Protein AF-A0A935Z7S4-F1 (afdb_monomer)

Radius of gyration: 20.96 Å; Cα contacts (8 Å, |Δi|>4): 325; chains: 1; bounding box: 62×53×60 Å

Foldseek 3Di:
DDDDDDDPQQQDLPQPDDDDPDDDDDDDDDDDDDDDDPPPDPDPDPDPCVVVPDLLFFDQQDDDDDAAADAFAQAQFDPQLLVQLVVLVVPDRPQALVSNCVSNDPRLSVQAEDESPDNHGHQFYPPLQSGTGQLLNLLVLVPFDSQLSVLRSLLVNSLCRGRSSDPDPVSSVSNSCQLCPCPHSSVVSVVSNVVRDDPVSVSQQRHPPHQSSDSSSSSSSRYHHDPPPPDDD

Solvent-accessible surface area (backbone atoms only — not comparable to full-atom values): 13659 Å² total; per-residue (Å²): 138,84,84,83,80,83,77,84,75,80,61,66,83,77,74,69,78,48,88,78,83,81,78,78,89,71,93,74,81,87,79,80,93,78,82,96,71,90,78,81,70,76,75,80,75,82,76,61,72,76,81,63,73,64,72,35,73,27,60,84,56,77,90,73,86,80,54,57,47,50,83,63,43,41,79,45,26,52,74,67,27,44,50,35,37,47,52,49,59,73,73,38,89,68,76,45,70,66,56,49,36,64,38,28,36,72,63,22,24,65,53,26,49,41,48,83,84,45,86,41,31,29,40,26,26,63,84,48,70,76,44,45,64,34,50,14,32,39,46,31,76,74,71,45,49,68,68,18,11,46,22,43,32,55,30,50,48,32,43,48,27,33,26,61,55,37,88,44,69,72,50,34,52,56,32,46,51,54,30,50,33,92,87,21,90,32,18,67,31,50,51,49,20,65,75,50,40,59,65,69,57,54,52,51,33,36,29,96,85,11,45,57,69,32,71,54,47,30,30,31,72,37,15,17,54,74,82,72,81,80,75,84,131

Mean predicted aligned error: 13.1 Å

Secondary structure (DSSP, 8-state):
---------------PPP----------PPPPP-------PPPPPPPPTTTT-----PPPPPP----PBPPP-TTSB-HHHHHHHHHHHHH-SS--HHHHHHHHHHHHHHHHB--TTSSSB-SEEEEETTEEE-HHHHHHHTT--HHHHHHHHHHHHHHHHHTTT--SHHHHHHHHHHHHSTTSTTHHHHHHHHHHS-HHHHHHHHSTT-GGG-HHHHHHHHHB---------

Sequence (233 aa):
MKGARLVTVGLAAVVLLGAANACSTTGVAAPPEGDAATVDAPLPEPVDAAEAGSLCPGPTPASYPWKPPVAADPSACSEGDLAALAAAVAAKKGLTPADMASALGPTCAACAIGALDDPAWRAILPGHAGYVGNVGGCVVRLGANETCGRATDELSTCLIVGCAGCTTRKSQDVCADALTAVDGACAGYLKTMRASCPAALMSEAFTSTGTCQSFVATVRLFCGRPASDAGGD

pLDDT: mean 74.56, std 24.22, range [22.77, 96.44]

Structure (mmCIF, N/CA/C/O backbone):
data_AF-A0A935Z7S4-F1
#
_entry.id   AF-A0A935Z7S4-F1
#
loop_
_atom_site.group_PDB
_atom_site.id
_atom_site.type_symbol
_atom_site.label_atom_id
_atom_site.label_alt_id
_atom_site.label_comp_id
_atom_site.label_asym_id
_atom_site.label_entity_id
_atom_site.label_seq_id
_atom_site.pdbx_PDB_ins_code
_atom_site.Cartn_x
_atom_site.Cartn_y
_atom_site.Cartn_z
_atom_site.occupancy
_atom_site.B_iso_or_equiv
_atom_site.auth_seq_id
_atom_site.auth_comp_id
_atom_site.auth_asym_id
_atom_site.auth_atom_id
_atom_site.pdbx_PDB_model_num
ATOM 1 N N . MET A 1 1 ? 30.916 -15.427 21.029 1.00 33.12 1 MET A N 1
ATOM 2 C CA . MET A 1 1 ? 29.744 -14.530 21.124 1.00 33.12 1 MET A CA 1
ATOM 3 C C . MET A 1 1 ? 29.897 -13.476 20.033 1.00 33.12 1 MET A C 1
ATOM 5 O O . MET A 1 1 ? 30.746 -12.607 20.161 1.00 33.12 1 MET A O 1
ATOM 9 N N . LYS A 1 2 ? 29.227 -13.652 18.885 1.00 30.44 2 LYS A N 1
ATOM 10 C CA . LYS A 1 2 ? 29.336 -12.757 17.717 1.00 30.44 2 LYS A CA 1
ATOM 11 C C . LYS A 1 2 ? 28.203 -11.732 17.787 1.00 30.44 2 LYS A C 1
ATOM 13 O O . LYS A 1 2 ? 27.043 -12.122 17.832 1.00 30.44 2 LYS A O 1
ATOM 18 N N . GLY A 1 3 ? 28.564 -10.451 17.849 1.00 24.41 3 GLY A N 1
ATOM 19 C CA . GLY A 1 3 ? 27.630 -9.332 17.934 1.00 24.41 3 GLY A CA 1
ATOM 20 C C . GLY A 1 3 ? 26.839 -9.142 16.642 1.00 24.41 3 GLY A C 1
ATOM 21 O O . GLY A 1 3 ? 27.414 -9.106 15.554 1.00 24.41 3 GLY A O 1
ATOM 22 N N . ALA A 1 4 ? 25.522 -9.012 16.777 1.00 26.86 4 ALA A N 1
ATOM 23 C CA . ALA A 1 4 ? 24.634 -8.605 15.701 1.00 26.86 4 ALA A CA 1
ATOM 24 C C . ALA A 1 4 ? 24.771 -7.089 15.492 1.00 26.86 4 ALA A C 1
ATOM 26 O O . ALA A 1 4 ? 24.466 -6.298 16.385 1.00 26.86 4 ALA A O 1
ATOM 27 N N . ARG A 1 5 ? 25.259 -6.678 14.317 1.00 24.56 5 ARG A N 1
ATOM 28 C CA . ARG A 1 5 ? 25.165 -5.288 13.861 1.00 24.56 5 ARG A CA 1
ATOM 29 C C . ARG A 1 5 ? 23.743 -5.061 13.357 1.00 24.56 5 ARG A C 1
ATOM 31 O O . ARG A 1 5 ? 23.358 -5.607 12.329 1.00 24.56 5 ARG A O 1
ATOM 38 N N . LEU A 1 6 ? 22.981 -4.274 14.107 1.00 22.77 6 LEU A N 1
ATOM 39 C CA . LEU A 1 6 ? 21.686 -3.744 13.702 1.00 22.77 6 LEU A CA 1
ATOM 40 C C . LEU A 1 6 ? 21.940 -2.718 12.585 1.00 22.77 6 LEU A C 1
ATOM 42 O O . LEU A 1 6 ? 22.509 -1.656 12.836 1.00 22.77 6 LEU A O 1
ATOM 46 N N . VAL A 1 7 ? 21.610 -3.062 11.340 1.00 24.67 7 VAL A N 1
ATOM 47 C CA . VAL A 1 7 ? 21.662 -2.118 10.218 1.00 24.67 7 VAL A CA 1
ATOM 48 C C . VAL A 1 7 ? 20.347 -1.350 10.217 1.00 24.67 7 VAL A C 1
ATOM 50 O O . VAL A 1 7 ? 19.303 -1.884 9.853 1.00 24.67 7 VAL A O 1
ATOM 53 N N . THR A 1 8 ? 20.397 -0.101 10.668 1.00 24.64 8 THR A N 1
ATOM 54 C CA . THR A 1 8 ? 19.290 0.852 10.587 1.00 24.64 8 THR A CA 1
ATOM 55 C C . THR A 1 8 ? 19.089 1.235 9.120 1.00 24.64 8 THR A C 1
ATOM 57 O O . THR A 1 8 ? 19.738 2.147 8.614 1.00 24.64 8 THR A O 1
ATOM 60 N N . VAL A 1 9 ? 18.236 0.502 8.403 1.00 26.27 9 VAL A N 1
ATOM 61 C CA . VAL A 1 9 ? 17.827 0.862 7.039 1.00 26.27 9 VAL A CA 1
ATOM 62 C C . VAL A 1 9 ? 16.815 2.000 7.153 1.00 26.27 9 VAL A C 1
ATOM 64 O O . VAL A 1 9 ? 15.706 1.811 7.650 1.00 26.27 9 VAL A O 1
ATOM 67 N N . GLY A 1 10 ? 17.229 3.204 6.755 1.00 24.39 10 GLY A N 1
ATOM 68 C CA . GLY A 1 10 ? 16.353 4.367 6.665 1.00 24.39 10 GLY A CA 1
ATOM 69 C C . GLY A 1 10 ? 15.240 4.094 5.659 1.00 24.39 10 GLY A C 1
ATOM 70 O O . GLY A 1 10 ? 15.497 3.986 4.465 1.00 24.39 10 GLY A O 1
ATOM 71 N N . LEU A 1 11 ? 14.016 3.951 6.164 1.00 30.86 11 LEU A N 1
ATOM 72 C CA . LEU A 1 11 ? 12.806 3.711 5.386 1.00 30.86 11 LEU A CA 1
ATOM 73 C C . LEU A 1 11 ? 12.529 4.936 4.493 1.00 30.86 11 LEU A C 1
ATOM 75 O O . LEU A 1 11 ? 12.000 5.950 4.953 1.00 30.86 11 LEU A O 1
ATOM 79 N N . ALA A 1 12 ? 12.924 4.867 3.224 1.00 33.47 12 ALA A N 1
ATOM 80 C CA . ALA A 1 12 ? 12.457 5.799 2.210 1.00 33.47 12 ALA A CA 1
ATOM 81 C C . ALA A 1 12 ? 11.023 5.397 1.850 1.00 33.47 12 ALA A C 1
ATOM 83 O O . ALA A 1 12 ? 10.794 4.334 1.279 1.00 33.47 12 ALA A O 1
ATOM 84 N N . ALA A 1 13 ? 10.050 6.227 2.226 1.00 31.45 13 ALA A N 1
ATOM 85 C CA . ALA A 1 13 ? 8.687 6.111 1.733 1.00 31.45 13 ALA A CA 1
ATOM 86 C C . ALA A 1 13 ? 8.725 6.264 0.206 1.00 31.45 13 ALA A C 1
ATOM 88 O O . ALA A 1 13 ? 8.896 7.369 -0.312 1.00 31.45 13 ALA A O 1
ATOM 89 N N . VAL A 1 14 ? 8.637 5.142 -0.506 1.00 35.47 14 VAL A N 1
ATOM 90 C CA . VAL A 1 14 ? 8.524 5.119 -1.962 1.00 35.47 14 VAL A CA 1
ATOM 91 C C . VAL A 1 14 ? 7.118 5.585 -2.301 1.00 35.47 14 VAL A C 1
ATOM 93 O O . VAL A 1 14 ? 6.161 4.820 -2.302 1.00 35.47 14 VAL A O 1
ATOM 96 N N . VAL A 1 15 ? 7.000 6.887 -2.535 1.00 35.84 15 VAL A N 1
ATOM 97 C CA . VAL A 1 15 ? 5.841 7.480 -3.192 1.00 35.84 15 VAL A CA 1
ATOM 98 C C . VAL A 1 15 ? 5.885 6.950 -4.627 1.00 35.84 15 VAL A C 1
ATOM 100 O O . VAL A 1 15 ? 6.769 7.325 -5.385 1.00 35.84 15 VAL A O 1
ATOM 103 N N . LEU A 1 16 ? 5.005 6.056 -5.059 1.00 32.16 16 LEU A N 1
ATOM 104 C CA . LEU A 1 16 ? 4.895 5.795 -6.504 1.00 32.16 16 LEU A CA 1
ATOM 105 C C . LEU A 1 16 ? 4.318 7.076 -7.140 1.00 32.16 16 LEU A C 1
ATOM 107 O O . LEU A 1 16 ? 3.280 7.550 -6.687 1.00 32.16 16 LEU A O 1
ATOM 111 N N . LEU A 1 17 ? 5.021 7.723 -8.082 1.00 36.97 17 LEU A N 1
ATOM 112 C CA . LEU A 1 17 ? 4.513 8.944 -8.725 1.00 36.97 17 LEU A CA 1
ATOM 113 C C . LEU A 1 17 ? 3.232 8.648 -9.504 1.00 36.97 17 LEU A C 1
ATOM 115 O O . LEU A 1 17 ? 3.258 7.928 -10.499 1.00 36.97 17 LEU A O 1
ATOM 119 N N . GLY A 1 18 ? 2.164 9.355 -9.144 1.00 27.22 18 GLY A N 1
ATOM 120 C CA . GLY A 1 18 ? 1.347 10.014 -10.152 1.00 27.22 18 GLY A CA 1
ATOM 121 C C . GLY A 1 18 ? 2.135 11.193 -10.731 1.00 27.22 18 GLY A C 1
ATOM 122 O O . GLY A 1 18 ? 2.715 11.984 -9.985 1.00 27.22 18 GLY A O 1
ATOM 123 N N . ALA A 1 19 ? 2.181 11.293 -12.057 1.00 28.98 19 ALA A N 1
ATOM 124 C CA . ALA A 1 19 ? 2.707 12.458 -12.754 1.00 28.98 19 ALA A CA 1
ATOM 125 C C . ALA A 1 19 ? 1.942 13.715 -12.301 1.00 28.98 19 ALA A C 1
ATOM 127 O O . ALA A 1 19 ? 0.734 13.829 -12.508 1.00 28.98 19 ALA A O 1
ATOM 128 N N . ALA A 1 20 ? 2.636 14.650 -11.654 1.00 30.91 20 ALA A N 1
ATOM 129 C CA . ALA A 1 20 ? 2.082 15.943 -11.283 1.00 30.91 20 ALA A CA 1
ATOM 130 C C . ALA A 1 20 ? 2.335 16.946 -12.416 1.00 30.91 20 ALA A C 1
ATOM 132 O O . ALA A 1 20 ? 3.424 17.505 -12.515 1.00 30.91 20 ALA A O 1
ATOM 133 N N . ASN A 1 21 ? 1.319 17.217 -13.239 1.00 27.73 21 ASN A N 1
ATOM 134 C CA . ASN A 1 21 ? 1.221 18.510 -13.914 1.00 27.73 21 ASN A CA 1
ATOM 135 C C . ASN A 1 21 ? 0.625 19.503 -12.912 1.00 27.73 21 ASN A C 1
ATOM 137 O O . ASN A 1 21 ? -0.581 19.521 -12.673 1.00 27.73 21 ASN A O 1
ATOM 141 N N . ALA A 1 22 ? 1.480 20.317 -12.296 1.00 28.58 22 ALA A N 1
ATOM 142 C CA . ALA A 1 22 ? 1.051 21.487 -11.546 1.00 28.58 22 ALA A CA 1
ATOM 143 C C . ALA A 1 22 ? 0.692 22.608 -12.538 1.00 28.58 22 ALA A C 1
ATOM 145 O O . ALA A 1 22 ? 1.575 23.282 -13.063 1.00 28.58 22 ALA A O 1
ATOM 146 N N . CYS A 1 23 ? -0.599 22.822 -12.801 1.00 28.27 23 CYS A N 1
ATOM 147 C CA . CYS A 1 23 ? -1.069 24.072 -13.396 1.00 28.27 23 CYS A CA 1
ATOM 148 C C . CYS A 1 23 ? -1.299 25.095 -12.279 1.00 28.27 23 CYS A C 1
ATOM 150 O O . CYS A 1 23 ? -2.302 25.041 -11.570 1.00 28.27 23 CYS A O 1
ATOM 152 N N . SER A 1 24 ? -0.377 26.048 -12.144 1.00 32.22 24 SER A N 1
ATOM 153 C CA . SER A 1 24 ? -0.672 27.326 -11.496 1.00 32.22 24 SER A CA 1
ATOM 154 C C . SER A 1 24 ? -1.684 28.082 -12.353 1.00 32.22 24 SER A C 1
ATOM 156 O O . SER A 1 24 ? -1.455 28.329 -13.536 1.00 32.22 24 SER A O 1
ATOM 158 N N . THR A 1 25 ? -2.811 28.451 -11.754 1.00 39.56 25 THR A N 1
ATOM 159 C CA . THR A 1 25 ? -3.792 29.356 -12.347 1.00 39.56 25 THR A CA 1
ATOM 160 C C . THR A 1 25 ? -3.207 30.763 -12.424 1.00 39.56 25 THR A C 1
ATOM 162 O O . THR A 1 25 ? -3.162 31.474 -11.419 1.00 39.56 25 THR A O 1
ATOM 165 N N . THR A 1 26 ? -2.822 31.188 -13.622 1.00 34.97 26 THR A N 1
ATOM 166 C CA . THR A 1 26 ? -2.693 32.609 -13.955 1.00 34.97 26 THR A CA 1
ATOM 167 C C . THR A 1 26 ? -3.606 32.864 -15.144 1.00 34.97 26 THR A C 1
ATOM 169 O O . THR A 1 26 ? -3.426 32.275 -16.208 1.00 34.97 26 THR A O 1
ATOM 172 N N . GLY A 1 27 ? -4.643 33.674 -14.931 1.00 44.25 27 GLY A N 1
ATOM 173 C CA . GLY A 1 27 ? -5.630 33.996 -15.954 1.00 44.25 27 GLY A CA 1
ATOM 174 C C . GLY A 1 27 ? -4.990 34.663 -17.168 1.00 44.25 27 GLY A C 1
ATOM 175 O O . GLY A 1 27 ? -4.219 35.609 -17.026 1.00 44.25 27 GLY A O 1
ATOM 176 N N . VAL A 1 28 ? -5.356 34.188 -18.356 1.00 33.56 28 VAL A N 1
ATOM 177 C CA . VAL A 1 28 ? -5.148 34.895 -19.619 1.00 33.56 28 VAL A CA 1
ATOM 178 C C . VAL A 1 28 ? -6.430 34.752 -20.433 1.00 33.56 28 VAL A C 1
ATOM 180 O O . VAL A 1 28 ? -7.017 33.675 -20.513 1.00 33.56 28 VAL A O 1
ATOM 183 N N . ALA A 1 29 ? -6.890 35.888 -20.947 1.00 37.38 29 ALA A N 1
ATOM 184 C CA . ALA A 1 29 ? -8.106 36.056 -21.723 1.00 37.38 29 ALA A CA 1
ATOM 185 C C . ALA A 1 29 ? -8.180 35.121 -22.944 1.00 37.38 29 ALA A C 1
ATOM 187 O O . ALA A 1 29 ? -7.161 34.746 -23.522 1.00 37.38 29 ALA A O 1
ATOM 188 N N . ALA A 1 30 ? -9.410 34.791 -23.346 1.00 35.12 30 ALA A N 1
ATOM 189 C CA . ALA A 1 30 ? -9.701 34.005 -24.541 1.00 35.12 30 ALA A CA 1
ATOM 190 C C . ALA A 1 30 ? -9.137 34.672 -25.816 1.00 35.12 30 ALA A C 1
ATOM 192 O O . ALA A 1 30 ? -9.374 35.869 -26.012 1.00 35.12 30 ALA A O 1
ATOM 193 N N . PRO A 1 31 ? -8.438 33.935 -26.700 1.00 35.66 31 PRO A N 1
ATOM 194 C CA . PRO A 1 31 ? -8.098 34.423 -28.030 1.00 35.66 31 PRO A CA 1
ATOM 195 C C . PRO A 1 31 ? -9.233 34.131 -29.036 1.00 35.66 31 PRO A C 1
ATOM 197 O O . PRO A 1 31 ? -9.988 33.173 -28.849 1.00 35.66 31 PRO A O 1
ATOM 200 N N . PRO A 1 32 ? -9.374 34.948 -30.097 1.00 38.44 32 PRO A N 1
ATOM 201 C CA . PRO A 1 32 ? -10.348 34.721 -31.158 1.00 38.44 32 PRO A CA 1
ATOM 202 C C . PRO A 1 32 ? -9.935 33.565 -32.083 1.00 38.44 32 PRO A C 1
ATOM 204 O O . PRO A 1 32 ? -8.760 33.216 -32.194 1.00 38.44 32 PRO A O 1
ATOM 207 N N . GLU A 1 33 ? -10.940 33.001 -32.750 1.00 43.41 33 GLU A N 1
ATOM 208 C CA . GLU A 1 33 ? -10.846 31.960 -33.775 1.00 43.41 33 GLU A CA 1
ATOM 209 C C . GLU A 1 33 ? -9.890 32.365 -34.913 1.00 43.41 33 GLU A C 1
ATOM 211 O O . GLU A 1 33 ? -10.019 33.451 -35.480 1.00 43.41 33 GLU A O 1
ATOM 216 N N . GLY A 1 34 ? -8.941 31.490 -35.265 1.00 34.62 34 GLY A N 1
ATOM 217 C CA . GLY A 1 34 ? -8.029 31.726 -36.384 1.00 34.62 34 GLY A CA 1
ATOM 218 C C . GLY A 1 34 ? -6.983 30.628 -36.595 1.00 34.62 34 GLY A C 1
ATOM 219 O O . GLY A 1 34 ? -6.001 30.568 -35.868 1.00 34.62 34 GLY A O 1
ATOM 220 N N . ASP A 1 35 ? -7.238 29.821 -37.626 1.00 35.91 35 ASP A N 1
ATOM 221 C CA . ASP A 1 35 ? -6.342 29.050 -38.503 1.00 35.91 35 ASP A CA 1
ATOM 222 C C . ASP A 1 35 ? -5.287 28.055 -37.976 1.00 35.91 35 ASP A C 1
ATOM 224 O O . ASP A 1 35 ? -4.483 28.286 -37.078 1.00 35.91 35 ASP A O 1
ATOM 228 N N . ALA A 1 36 ? -5.278 26.908 -38.661 1.00 46.00 36 ALA A N 1
ATOM 229 C CA . ALA A 1 36 ? -4.409 25.764 -38.450 1.00 46.00 36 ALA A CA 1
ATOM 230 C C . ALA A 1 36 ? -2.932 26.086 -38.734 1.00 46.00 36 ALA A C 1
ATOM 232 O O . ALA A 1 36 ? -2.545 26.351 -39.871 1.00 46.00 36 ALA A O 1
ATOM 233 N N . ALA A 1 37 ? -2.092 25.944 -37.710 1.00 38.19 37 ALA A N 1
ATOM 234 C CA . ALA A 1 37 ? -0.648 25.819 -37.852 1.00 38.19 37 ALA A CA 1
ATOM 235 C C . ALA A 1 37 ? -0.205 24.484 -37.238 1.00 38.19 37 ALA A C 1
ATOM 237 O O . ALA A 1 37 ? -0.399 24.230 -36.050 1.00 38.19 37 ALA A O 1
ATOM 238 N N . THR A 1 38 ? 0.379 23.614 -38.061 1.00 4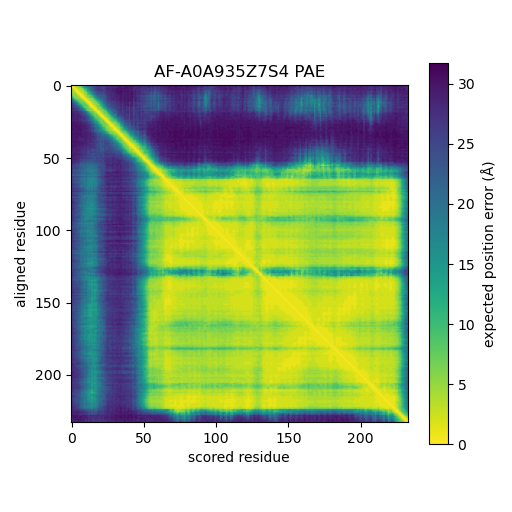5.50 38 THR A N 1
ATOM 239 C CA . THR A 1 38 ? 1.121 22.428 -37.626 1.00 45.50 38 THR A CA 1
ATOM 240 C C . THR A 1 38 ? 2.289 22.869 -36.749 1.00 45.50 38 THR A C 1
ATOM 242 O O . THR A 1 38 ? 3.281 23.395 -37.253 1.00 45.50 38 THR A O 1
ATOM 245 N N . VAL A 1 39 ? 2.159 22.679 -35.436 1.00 38.16 39 VAL A N 1
ATOM 246 C CA . VAL A 1 39 ? 3.256 22.860 -34.484 1.00 38.16 39 VAL A CA 1
ATOM 247 C C . VAL A 1 39 ? 4.136 21.618 -34.566 1.00 38.16 39 VAL A C 1
ATOM 249 O O . VAL A 1 39 ? 3.826 20.581 -33.983 1.00 38.16 39 VAL A O 1
ATOM 252 N N . ASP A 1 40 ? 5.220 21.729 -35.326 1.00 40.47 40 ASP A N 1
ATOM 253 C CA . ASP A 1 40 ? 6.379 20.845 -35.226 1.00 40.47 40 ASP A CA 1
ATOM 254 C C . ASP A 1 40 ? 7.042 21.146 -33.872 1.00 40.47 40 ASP A C 1
ATOM 256 O O . ASP A 1 40 ? 7.859 22.059 -33.728 1.00 40.47 40 ASP A O 1
ATOM 260 N N . ALA A 1 41 ? 6.543 20.493 -32.820 1.00 39.09 41 ALA A N 1
ATOM 261 C CA . ALA A 1 41 ? 7.131 20.596 -31.496 1.00 39.09 41 ALA A CA 1
ATOM 262 C C . ALA A 1 41 ? 8.519 19.940 -31.558 1.00 39.09 41 ALA A C 1
ATOM 264 O O . ALA A 1 41 ? 8.600 18.773 -31.951 1.00 39.09 41 ALA A O 1
ATOM 265 N N . PRO A 1 42 ? 9.603 20.640 -31.174 1.00 36.19 42 PRO A N 1
ATOM 266 C CA . PRO A 1 42 ? 10.923 20.034 -31.139 1.00 36.19 42 PRO A CA 1
ATOM 267 C C . PRO A 1 42 ? 10.867 18.774 -30.277 1.00 36.19 42 PRO A C 1
ATOM 269 O O . PRO A 1 42 ? 10.385 18.817 -29.140 1.00 36.19 42 PRO A O 1
ATOM 272 N N . LEU A 1 43 ? 11.343 17.651 -30.821 1.00 47.72 43 LEU A N 1
ATOM 273 C CA . LEU A 1 43 ? 11.635 16.470 -30.016 1.00 47.72 43 LEU A CA 1
ATOM 274 C C . LEU A 1 43 ? 12.503 16.920 -28.829 1.00 47.72 43 LEU A C 1
ATOM 276 O O . LEU A 1 43 ? 13.451 17.679 -29.048 1.00 47.72 43 LEU A O 1
ATOM 280 N N . PRO A 1 44 ? 12.184 16.502 -27.591 1.00 42.09 44 PRO A N 1
ATOM 281 C CA . PRO A 1 44 ? 12.983 16.878 -26.437 1.00 42.09 44 PRO A CA 1
ATOM 282 C C . PRO A 1 44 ? 14.436 16.473 -26.683 1.00 42.09 44 PRO A C 1
ATOM 284 O O . PRO A 1 44 ? 14.709 15.350 -27.118 1.00 42.09 44 PRO A O 1
ATOM 287 N N . GLU A 1 45 ? 15.351 17.413 -26.450 1.00 37.66 45 GLU A N 1
ATOM 288 C CA . GLU A 1 45 ? 16.780 17.181 -26.620 1.00 37.66 45 GLU A CA 1
ATOM 289 C C . GLU A 1 45 ? 17.221 15.969 -25.781 1.00 37.66 45 GLU A C 1
ATOM 291 O O . GLU A 1 45 ? 16.705 15.761 -24.674 1.00 37.66 45 GLU A O 1
ATOM 296 N N . PRO A 1 46 ? 18.148 15.139 -26.292 1.00 41.75 46 PRO A N 1
ATOM 297 C CA . PRO A 1 46 ? 18.671 14.018 -25.534 1.00 41.75 46 PRO A CA 1
ATOM 298 C C . PRO A 1 46 ? 19.324 14.553 -24.262 1.00 41.75 46 PRO A C 1
ATOM 300 O O . PRO A 1 46 ? 20.259 15.348 -24.316 1.00 41.75 46 PRO A O 1
ATOM 303 N N . VAL A 1 47 ? 18.812 14.115 -23.114 1.00 44.19 47 VAL A N 1
ATOM 304 C CA . VAL A 1 47 ? 19.410 14.404 -21.812 1.00 44.19 47 VAL A CA 1
ATOM 305 C C . VAL A 1 47 ? 20.886 14.004 -21.835 1.00 44.19 47 VAL A C 1
ATOM 307 O O . VAL A 1 47 ? 21.222 12.868 -22.178 1.00 44.19 47 VAL A O 1
ATOM 310 N N . ASP A 1 48 ? 21.767 14.945 -21.492 1.00 36.28 48 ASP A N 1
ATOM 311 C CA . ASP A 1 48 ? 23.203 14.705 -21.406 1.00 36.28 48 ASP A CA 1
ATOM 312 C C . ASP A 1 48 ? 23.482 13.464 -20.548 1.00 36.28 48 ASP A C 1
ATOM 314 O O . ASP A 1 48 ? 23.143 13.399 -19.362 1.00 36.28 48 ASP A O 1
ATOM 318 N N . ALA A 1 49 ? 24.156 12.479 -21.145 1.00 42.53 49 ALA A N 1
ATOM 319 C CA . ALA A 1 49 ? 24.503 11.202 -20.519 1.00 42.53 49 ALA A CA 1
ATOM 320 C C . ALA A 1 49 ? 25.364 11.343 -19.242 1.00 42.53 49 ALA A C 1
ATOM 322 O O . ALA A 1 49 ? 25.560 10.370 -18.517 1.00 42.53 49 ALA A O 1
ATOM 323 N N . ALA A 1 50 ? 25.861 12.546 -18.936 1.00 41.81 50 ALA A N 1
ATOM 324 C CA . ALA A 1 50 ? 26.592 12.850 -17.710 1.00 41.81 50 ALA A CA 1
ATOM 325 C C . ALA A 1 50 ? 25.683 13.001 -16.468 1.00 41.81 50 ALA A C 1
ATOM 327 O O . ALA A 1 50 ? 26.126 12.691 -15.366 1.00 41.81 50 ALA A O 1
ATOM 328 N N . GLU A 1 51 ? 24.406 13.380 -16.625 1.00 43.62 51 GLU A N 1
ATOM 329 C CA . GLU A 1 51 ? 23.404 13.390 -15.535 1.00 43.62 51 GLU A CA 1
ATOM 330 C C . GLU A 1 51 ? 22.654 12.045 -15.419 1.00 43.62 51 GLU A C 1
ATOM 332 O O . GLU A 1 51 ? 21.932 11.813 -14.450 1.00 43.62 51 GLU A O 1
ATOM 337 N N . ALA A 1 52 ? 22.878 11.114 -16.357 1.00 40.88 52 ALA A N 1
ATOM 338 C CA . ALA A 1 52 ? 22.498 9.700 -16.230 1.00 40.88 52 ALA A CA 1
ATOM 339 C C . ALA A 1 52 ? 23.408 8.928 -15.241 1.00 40.88 52 ALA A C 1
ATOM 341 O O . ALA A 1 52 ? 23.238 7.729 -15.001 1.00 40.88 52 ALA A O 1
ATOM 342 N N . GLY A 1 53 ? 24.392 9.619 -14.658 1.00 41.44 53 GLY A N 1
ATOM 343 C CA . GLY A 1 53 ? 25.422 9.094 -13.772 1.00 41.44 53 GLY A CA 1
ATOM 344 C C . GLY A 1 53 ? 24.950 8.875 -12.340 1.00 41.44 53 GLY A C 1
ATOM 345 O O . GLY A 1 53 ? 25.355 9.593 -11.434 1.00 41.44 53 GLY A O 1
ATOM 346 N N . SER A 1 54 ? 24.107 7.867 -12.147 1.00 49.75 54 SER A N 1
ATOM 347 C CA . SER A 1 54 ? 24.170 6.884 -11.056 1.00 49.75 54 SER A CA 1
ATOM 348 C C . SER A 1 54 ? 22.779 6.278 -10.929 1.00 49.75 54 SER A C 1
ATOM 350 O O . SER A 1 54 ? 21.955 6.713 -10.119 1.00 49.75 54 SER A O 1
ATOM 352 N N . LEU A 1 55 ? 22.503 5.252 -11.743 1.00 62.12 55 LEU A N 1
ATOM 353 C CA . LEU A 1 55 ? 21.535 4.235 -11.341 1.00 62.12 55 LEU A CA 1
ATOM 354 C C . LEU A 1 55 ? 21.963 3.821 -9.936 1.00 62.12 55 LEU A C 1
ATOM 356 O O . LEU A 1 55 ? 23.051 3.275 -9.797 1.00 62.12 55 LEU A O 1
ATOM 360 N N . CYS A 1 56 ? 21.200 4.186 -8.906 1.00 71.25 56 CYS A N 1
ATOM 361 C CA . CYS A 1 56 ? 21.551 3.860 -7.529 1.00 71.25 56 CYS A CA 1
ATOM 362 C C . CYS A 1 56 ? 21.104 2.411 -7.318 1.00 71.25 56 CYS A C 1
ATOM 364 O O . CYS A 1 56 ? 19.946 2.190 -6.955 1.00 71.25 56 CYS A O 1
ATOM 366 N N . PRO A 1 57 ? 21.950 1.415 -7.630 1.00 65.06 57 PRO A N 1
ATOM 367 C CA . PRO A 1 57 ? 21.470 0.070 -7.844 1.00 65.06 57 PRO A CA 1
ATOM 368 C C . PRO A 1 57 ? 21.170 -0.516 -6.472 1.00 65.06 57 PRO A C 1
ATOM 370 O O . PRO A 1 57 ? 22.062 -0.687 -5.638 1.00 65.06 57 PRO A O 1
ATOM 373 N N . GLY A 1 58 ? 19.899 -0.795 -6.222 1.00 68.38 58 GLY A N 1
ATOM 374 C CA . GLY A 1 58 ? 19.507 -1.713 -5.173 1.00 68.38 58 GLY A CA 1
ATOM 375 C C . GLY A 1 58 ? 19.836 -3.157 -5.563 1.00 68.38 58 GLY A C 1
ATOM 376 O O . GLY A 1 58 ? 20.219 -3.436 -6.705 1.00 68.38 58 GLY A O 1
ATOM 377 N N . PRO A 1 59 ? 19.722 -4.105 -4.621 1.00 70.06 59 PRO A N 1
ATOM 378 C CA . PRO A 1 59 ? 19.866 -5.514 -4.950 1.00 70.06 59 PRO A CA 1
ATOM 379 C C . PRO A 1 59 ? 18.781 -5.947 -5.942 1.00 70.06 59 PRO A C 1
ATOM 381 O O . PRO A 1 59 ? 17.705 -5.353 -6.013 1.00 70.06 59 PRO A O 1
ATOM 384 N N . THR A 1 60 ? 19.041 -7.029 -6.678 1.00 67.25 60 THR A N 1
ATOM 385 C CA . THR A 1 60 ? 17.993 -7.676 -7.470 1.00 67.25 60 THR A CA 1
ATOM 386 C C . THR A 1 60 ? 16.835 -8.064 -6.545 1.00 67.25 60 THR A C 1
ATOM 388 O O . THR A 1 60 ? 17.071 -8.751 -5.545 1.00 67.25 60 THR A O 1
ATOM 391 N N . PRO A 1 61 ? 15.594 -7.656 -6.853 1.00 63.31 61 PRO A N 1
ATOM 392 C CA . PRO A 1 61 ? 14.440 -8.009 -6.041 1.00 63.31 61 PRO A CA 1
ATOM 393 C C . PRO A 1 61 ? 14.252 -9.525 -5.998 1.00 63.31 61 PRO A C 1
ATOM 395 O O . PRO A 1 61 ? 14.228 -10.189 -7.036 1.00 63.31 61 PRO A O 1
ATOM 398 N N . ALA A 1 62 ? 14.122 -10.087 -4.798 1.00 62.00 62 ALA A N 1
ATOM 399 C CA . ALA A 1 62 ? 13.763 -11.490 -4.649 1.00 62.00 62 ALA A CA 1
ATOM 400 C C . ALA A 1 62 ? 12.307 -11.703 -5.088 1.00 62.00 62 ALA A C 1
ATOM 402 O O . ALA A 1 62 ? 11.441 -10.879 -4.793 1.00 62.00 62 ALA A O 1
ATOM 403 N N . SER A 1 63 ? 12.015 -12.833 -5.735 1.00 64.75 63 SER A N 1
ATOM 404 C CA . SER A 1 63 ? 10.630 -13.285 -5.871 1.00 64.75 63 SER A CA 1
ATOM 405 C C . SER A 1 63 ? 10.117 -13.714 -4.501 1.00 64.75 63 SER A C 1
ATOM 407 O O . SER A 1 63 ? 10.774 -14.511 -3.824 1.00 64.75 63 SER A O 1
ATOM 409 N N . TYR A 1 64 ? 8.940 -13.251 -4.108 1.00 67.12 64 TYR A N 1
ATOM 410 C CA . TYR A 1 64 ? 8.298 -13.664 -2.865 1.00 67.12 64 TYR A CA 1
ATOM 411 C C . TYR A 1 64 ? 6.872 -14.152 -3.143 1.00 67.12 64 TYR A C 1
ATOM 413 O O . TYR A 1 64 ? 6.255 -13.766 -4.140 1.00 67.12 64 TYR A O 1
ATOM 421 N N . PRO A 1 65 ? 6.332 -15.034 -2.288 1.00 81.69 65 PRO A N 1
ATOM 422 C CA . PRO A 1 65 ? 5.002 -15.579 -2.487 1.00 81.69 65 PRO A CA 1
ATOM 423 C C . PRO A 1 65 ? 3.948 -14.550 -2.073 1.00 81.69 65 PRO A C 1
ATOM 425 O O . PRO A 1 65 ? 3.567 -14.491 -0.906 1.00 81.69 65 PRO A O 1
ATOM 428 N N . TRP A 1 66 ? 3.456 -13.767 -3.034 1.00 89.56 66 TRP A N 1
ATOM 429 C CA . TRP A 1 66 ? 2.286 -12.910 -2.829 1.00 89.56 66 TRP A CA 1
ATOM 430 C C . TRP A 1 66 ? 1.101 -13.699 -2.250 1.00 89.56 66 TRP A C 1
ATOM 432 O O . TRP A 1 66 ? 0.846 -14.840 -2.666 1.00 89.56 66 TRP A O 1
ATOM 442 N N . LYS A 1 67 ? 0.359 -13.069 -1.331 1.00 92.44 67 LYS A N 1
ATOM 443 C CA . LYS A 1 67 ? -0.869 -13.604 -0.727 1.00 92.44 67 LYS A CA 1
ATOM 444 C C . LYS A 1 67 ? -2.056 -12.671 -0.978 1.00 92.44 67 LYS A C 1
ATOM 446 O O . LYS A 1 67 ? -1.875 -11.452 -0.973 1.00 92.44 67 LYS A O 1
ATOM 451 N N . PRO A 1 68 ? -3.273 -13.218 -1.142 1.00 94.25 68 PRO A N 1
ATOM 452 C CA . PRO A 1 68 ? -4.472 -12.399 -1.256 1.00 94.25 68 PRO A CA 1
ATOM 453 C C . PRO A 1 68 ? -4.722 -11.602 0.030 1.00 94.25 68 PRO A C 1
ATOM 455 O O . PRO A 1 68 ? -4.270 -12.009 1.105 1.00 94.25 68 PRO A O 1
ATOM 458 N N . PRO A 1 69 ? -5.438 -10.468 -0.046 1.00 95.19 69 PRO A N 1
ATOM 459 C CA . PRO A 1 69 ? -5.825 -9.737 1.148 1.00 95.19 69 PRO A CA 1
ATOM 460 C C . PRO A 1 69 ? -6.789 -10.560 2.006 1.00 95.19 69 PRO A C 1
ATOM 462 O O . PRO A 1 69 ? -7.623 -11.307 1.491 1.00 95.19 69 PRO A O 1
ATOM 465 N N . VAL A 1 70 ? -6.720 -10.378 3.323 1.00 94.88 70 VAL A N 1
ATOM 466 C CA . VAL A 1 70 ? -7.772 -10.862 4.225 1.00 94.88 70 VAL A CA 1
ATOM 467 C C . VAL A 1 70 ? -9.124 -10.241 3.855 1.00 94.88 70 VAL A C 1
ATOM 469 O O . VAL A 1 70 ? -9.201 -9.146 3.286 1.00 94.88 70 VAL A O 1
ATOM 472 N N . ALA A 1 71 ? -10.211 -10.925 4.219 1.00 90.81 71 ALA A N 1
ATOM 473 C CA . ALA A 1 71 ? -11.530 -10.306 4.210 1.00 90.81 71 ALA A CA 1
ATOM 474 C C . ALA A 1 71 ? -11.518 -9.061 5.110 1.00 90.81 71 ALA A C 1
ATOM 476 O O . ALA A 1 71 ? -10.884 -9.067 6.166 1.00 90.81 71 ALA A O 1
ATOM 477 N N . ALA A 1 72 ? -12.209 -7.997 4.695 1.00 89.06 72 ALA A N 1
ATOM 478 C CA . ALA A 1 72 ? -12.297 -6.821 5.546 1.00 89.06 72 ALA A CA 1
ATOM 479 C C . ALA A 1 72 ? -13.165 -7.062 6.766 1.00 89.06 72 ALA A C 1
ATOM 481 O O . ALA A 1 72 ? -14.209 -7.710 6.691 1.00 89.06 72 ALA A O 1
ATOM 482 N N . ASP A 1 73 ? -12.759 -6.409 7.841 1.00 92.25 73 ASP A N 1
ATOM 483 C CA . ASP A 1 73 ? -13.555 -6.223 9.036 1.00 92.25 73 ASP A CA 1
ATOM 484 C C . ASP A 1 73 ? -13.743 -4.720 9.240 1.00 92.25 73 ASP A C 1
ATOM 486 O O . ASP A 1 73 ? -12.988 -4.100 9.986 1.00 92.25 73 ASP A O 1
ATOM 490 N N . PRO A 1 74 ? -14.737 -4.098 8.583 1.00 87.88 74 PRO A N 1
ATOM 491 C CA . PRO A 1 74 ? -14.915 -2.652 8.639 1.00 87.88 74 PRO A CA 1
ATOM 492 C C . PRO A 1 74 ? -15.288 -2.151 10.041 1.00 87.88 74 PRO A C 1
ATOM 494 O O . PRO A 1 74 ? -15.469 -0.958 10.229 1.00 87.88 74 PRO A O 1
ATOM 497 N N . SER A 1 75 ? -15.477 -3.027 11.029 1.00 90.69 75 SER A N 1
ATOM 498 C CA . SER A 1 75 ? -15.833 -2.637 12.392 1.00 90.69 75 SER A CA 1
ATOM 499 C C . SER A 1 75 ? -14.651 -2.593 13.360 1.00 90.69 75 SER A C 1
ATOM 501 O O . SER A 1 75 ? -14.817 -2.094 14.473 1.00 90.69 75 SER A O 1
ATOM 503 N N . ALA A 1 76 ? -13.478 -3.084 12.953 1.00 95.50 76 ALA A N 1
ATOM 504 C CA . ALA A 1 76 ? -12.334 -3.249 13.845 1.00 95.50 76 ALA A CA 1
ATOM 505 C C . ALA A 1 76 ? -11.657 -1.929 14.241 1.00 95.50 76 ALA A C 1
ATOM 507 O O . ALA A 1 76 ? -11.119 -1.825 15.344 1.00 95.50 76 ALA A O 1
ATOM 508 N N . CYS A 1 77 ? -11.671 -0.938 13.349 1.00 96.25 77 CYS A N 1
ATOM 509 C CA . CYS A 1 77 ? -11.056 0.369 13.540 1.00 96.25 77 CYS A CA 1
ATOM 510 C C . CYS A 1 77 ? -12.114 1.465 13.612 1.00 96.25 77 CYS A C 1
ATOM 512 O O . CYS A 1 77 ? -12.928 1.639 12.701 1.00 96.25 77 CYS A O 1
ATOM 514 N N . SER A 1 78 ? -12.060 2.246 14.685 1.00 95.00 78 SER A N 1
ATOM 515 C CA . SER A 1 78 ? -12.829 3.475 14.827 1.00 95.00 78 SER A CA 1
ATOM 516 C C . SER A 1 78 ? -12.150 4.647 14.110 1.00 95.00 78 SER A C 1
ATOM 518 O O . SER A 1 78 ? -10.956 4.617 13.807 1.00 95.00 78 SER A O 1
ATOM 520 N N . GLU A 1 79 ? -12.892 5.734 13.895 1.00 94.00 79 GLU A N 1
ATOM 521 C CA . GLU A 1 79 ? -12.314 6.991 13.395 1.00 94.00 79 GLU A CA 1
ATOM 522 C C . GLU A 1 79 ? -11.257 7.573 14.350 1.00 94.00 79 GLU A C 1
ATOM 524 O O . GLU A 1 79 ? -10.300 8.201 13.900 1.00 94.00 79 GLU A O 1
ATOM 529 N N . GLY A 1 80 ? -11.378 7.310 15.657 1.00 95.62 80 GLY A N 1
ATOM 530 C CA . GLY A 1 80 ? -10.367 7.687 16.647 1.00 95.62 80 GLY A CA 1
ATOM 531 C C . GLY A 1 80 ? -9.035 6.966 16.427 1.00 95.62 80 GLY A C 1
ATOM 532 O O . GLY A 1 80 ? -7.987 7.611 16.450 1.00 95.62 80 GLY A O 1
ATOM 533 N N . ASP A 1 81 ? -9.074 5.665 16.129 1.00 96.38 81 ASP A N 1
ATOM 534 C CA . ASP A 1 81 ? -7.870 4.865 15.852 1.00 96.38 81 ASP A CA 1
ATOM 535 C C . ASP A 1 81 ? -7.182 5.347 14.566 1.00 96.38 81 ASP A C 1
ATOM 537 O O . ASP A 1 81 ? -5.963 5.521 14.513 1.00 96.38 81 ASP A O 1
ATOM 541 N N . LEU A 1 82 ? -7.973 5.635 13.525 1.00 95.25 82 LEU A N 1
ATOM 542 C CA . LEU A 1 82 ? -7.466 6.146 12.250 1.00 95.25 82 LEU A CA 1
ATOM 543 C C . LEU A 1 82 ? -6.852 7.546 12.392 1.00 95.25 82 LEU A C 1
ATOM 545 O O . LEU A 1 82 ? -5.798 7.815 11.810 1.00 95.25 82 LEU A O 1
ATOM 549 N N . ALA A 1 83 ? -7.466 8.425 13.189 1.00 95.81 83 ALA A N 1
ATOM 550 C CA . ALA A 1 83 ? -6.918 9.743 13.499 1.00 95.81 83 ALA A CA 1
ATOM 551 C C . ALA A 1 83 ? -5.613 9.646 14.309 1.00 95.81 83 ALA A C 1
ATOM 553 O O . ALA A 1 83 ? -4.662 10.382 14.035 1.00 95.81 83 ALA A O 1
ATOM 554 N N . ALA A 1 84 ? -5.529 8.710 15.259 1.00 96.00 84 ALA A N 1
ATOM 555 C CA . ALA A 1 84 ? -4.311 8.456 16.023 1.00 96.00 84 ALA A CA 1
ATOM 556 C C . ALA A 1 84 ? -3.172 7.938 15.129 1.00 96.00 84 ALA A C 1
ATOM 558 O O . ALA A 1 84 ? -2.041 8.420 15.230 1.00 96.00 84 ALA A O 1
ATOM 559 N N . LEU A 1 85 ? -3.465 7.029 14.190 1.00 94.00 85 LEU A N 1
ATOM 560 C CA . LEU A 1 85 ? -2.488 6.595 13.189 1.00 94.00 85 LEU A CA 1
ATOM 561 C C . LEU A 1 85 ? -2.038 7.756 12.295 1.00 94.00 85 LEU A C 1
ATOM 563 O O . LEU A 1 85 ? -0.840 7.907 12.058 1.00 94.00 85 LEU A O 1
ATOM 567 N N . ALA A 1 86 ? -2.966 8.594 11.827 1.00 93.81 86 ALA A N 1
ATOM 568 C CA . ALA A 1 86 ? -2.634 9.767 11.020 1.00 93.81 86 ALA A CA 1
ATOM 569 C C . ALA A 1 86 ? -1.686 10.721 11.766 1.00 93.81 86 ALA A C 1
ATOM 571 O O . ALA A 1 86 ? -0.681 11.165 11.205 1.00 93.81 86 ALA A O 1
ATOM 572 N N . ALA A 1 87 ? -1.957 10.981 13.048 1.00 94.94 87 ALA A N 1
ATOM 573 C CA . ALA A 1 87 ? -1.093 11.791 13.900 1.00 94.94 87 ALA A CA 1
ATOM 574 C C . ALA A 1 87 ? 0.296 11.155 14.086 1.00 94.94 87 ALA A C 1
ATOM 576 O O . ALA A 1 87 ? 1.306 11.854 14.006 1.00 94.94 87 ALA A O 1
ATOM 577 N N . ALA A 1 88 ? 0.368 9.833 14.271 1.00 91.88 88 ALA A N 1
ATOM 578 C CA . ALA A 1 88 ? 1.634 9.114 14.398 1.00 91.88 88 ALA A CA 1
ATOM 579 C C . ALA A 1 88 ? 2.481 9.205 13.114 1.00 91.88 88 ALA A C 1
ATOM 581 O O . ALA A 1 88 ? 3.672 9.517 13.187 1.00 91.88 88 ALA A O 1
ATOM 582 N N . VAL A 1 89 ? 1.862 9.010 11.942 1.00 89.69 89 VAL A N 1
ATOM 583 C CA . VAL A 1 89 ? 2.509 9.167 10.625 1.00 89.69 89 VAL A CA 1
ATOM 584 C C . VAL A 1 89 ? 3.042 10.591 10.439 1.00 89.69 89 VAL A C 1
ATOM 586 O O . VAL A 1 89 ? 4.164 10.765 9.969 1.00 89.69 89 VAL A O 1
ATOM 589 N N . ALA A 1 90 ? 2.275 11.610 10.836 1.00 90.38 90 ALA A N 1
ATOM 590 C CA . ALA A 1 90 ? 2.696 13.006 10.729 1.00 90.38 90 ALA A CA 1
ATOM 591 C C . ALA A 1 90 ? 3.842 13.367 11.694 1.00 90.38 90 ALA A C 1
ATOM 593 O O . ALA A 1 90 ? 4.698 14.188 11.363 1.00 90.38 90 ALA A O 1
ATOM 594 N N . ALA A 1 91 ? 3.876 12.759 12.882 1.00 89.50 91 ALA A N 1
ATOM 595 C CA . ALA A 1 91 ? 4.828 13.103 13.935 1.00 89.50 91 ALA A CA 1
ATOM 596 C C . ALA A 1 91 ? 6.219 12.473 13.755 1.00 89.50 91 ALA A C 1
ATOM 598 O O . ALA A 1 91 ? 7.202 13.010 14.272 1.00 89.50 91 ALA A O 1
ATOM 599 N N . LYS A 1 92 ? 6.332 11.330 13.063 1.00 82.25 92 LYS A N 1
ATOM 600 C CA . LYS A 1 92 ? 7.565 10.530 13.058 1.00 82.25 92 LYS A CA 1
ATOM 601 C C . LYS A 1 92 ? 7.984 10.094 11.657 1.00 82.25 92 LYS A C 1
ATOM 603 O O . LYS A 1 92 ? 7.281 9.366 10.965 1.00 82.25 92 LYS A O 1
ATOM 608 N N . LYS A 1 93 ? 9.219 10.448 11.283 1.00 77.31 93 LYS A N 1
ATOM 609 C CA . LYS A 1 93 ? 9.907 9.832 10.139 1.00 77.31 93 LYS A CA 1
ATOM 610 C C . LYS A 1 93 ? 10.356 8.419 10.521 1.00 77.31 93 LYS A C 1
ATOM 612 O O . LYS A 1 93 ? 11.009 8.249 11.547 1.00 77.31 93 LYS A O 1
ATOM 617 N N . GLY A 1 94 ? 10.035 7.425 9.693 1.00 75.69 94 GLY A N 1
ATOM 618 C CA . GLY A 1 94 ? 10.397 6.025 9.950 1.00 75.69 94 GLY A CA 1
ATOM 619 C C . GLY A 1 94 ? 9.525 5.366 11.022 1.00 75.69 94 GLY A C 1
ATOM 620 O O . GLY A 1 94 ? 10.037 4.845 12.011 1.00 75.69 94 GLY A O 1
ATOM 621 N N . LEU A 1 95 ? 8.204 5.429 10.840 1.00 84.62 95 LEU A N 1
ATOM 622 C CA . LEU A 1 95 ? 7.226 4.776 11.709 1.00 84.62 95 LEU A CA 1
ATOM 623 C C . LEU A 1 95 ? 7.471 3.257 11.747 1.00 84.62 95 LEU A C 1
ATOM 625 O O . LEU A 1 95 ? 7.554 2.613 10.702 1.00 84.62 95 LEU A O 1
ATOM 629 N N . THR A 1 96 ? 7.597 2.680 12.941 1.00 86.81 96 THR A N 1
ATOM 630 C CA . THR A 1 96 ? 7.775 1.231 13.105 1.00 86.81 96 THR A CA 1
ATOM 631 C C . THR A 1 96 ? 6.425 0.524 13.260 1.00 86.81 96 THR A C 1
ATOM 633 O O . THR A 1 96 ? 5.441 1.151 13.661 1.00 86.81 96 THR A O 1
ATOM 636 N N . PRO A 1 97 ? 6.355 -0.798 13.022 1.00 85.62 97 PRO A N 1
ATOM 637 C CA . PRO A 1 97 ? 5.162 -1.590 13.323 1.00 85.62 97 PRO A CA 1
ATOM 638 C C . PRO A 1 97 ? 4.665 -1.442 14.765 1.00 85.62 97 PRO A C 1
ATOM 640 O O . PRO A 1 97 ? 3.462 -1.393 14.993 1.00 85.62 97 PRO A O 1
ATOM 643 N N . ALA A 1 98 ? 5.580 -1.318 15.731 1.00 89.00 98 ALA A N 1
ATOM 644 C CA . ALA A 1 98 ? 5.227 -1.116 17.133 1.00 89.00 98 ALA A CA 1
ATOM 645 C C . ALA A 1 98 ? 4.607 0.270 17.382 1.00 89.00 98 ALA A C 1
ATOM 647 O O . ALA A 1 98 ? 3.646 0.377 18.140 1.00 89.00 98 ALA A O 1
ATOM 648 N N . ASP A 1 99 ? 5.109 1.316 16.714 1.00 91.06 99 ASP A N 1
ATOM 649 C CA . ASP A 1 99 ? 4.508 2.655 16.789 1.00 91.06 99 ASP A CA 1
ATOM 650 C C . ASP A 1 99 ? 3.083 2.644 16.214 1.00 91.06 99 ASP A C 1
ATOM 652 O O . ASP A 1 99 ? 2.168 3.199 16.820 1.00 91.06 99 ASP A O 1
ATOM 656 N N . MET A 1 100 ? 2.883 1.972 15.073 1.00 91.62 100 MET A N 1
ATOM 657 C CA . MET A 1 100 ? 1.564 1.823 14.448 1.00 91.62 100 MET A CA 1
ATOM 658 C C . MET A 1 100 ? 0.600 1.041 15.340 1.00 91.62 100 MET A C 1
ATOM 660 O O . MET A 1 100 ? -0.524 1.485 15.554 1.00 91.62 100 MET A O 1
ATOM 664 N N . ALA A 1 101 ? 1.042 -0.086 15.901 1.00 93.50 101 ALA A N 1
ATOM 665 C CA . ALA A 1 101 ? 0.230 -0.885 16.815 1.00 93.50 101 ALA A CA 1
ATOM 666 C C . ALA A 1 101 ? -0.178 -0.089 18.065 1.00 93.50 101 ALA A C 1
ATOM 668 O O . ALA A 1 101 ? -1.326 -0.159 18.495 1.00 93.50 101 ALA A O 1
ATOM 669 N N . SER A 1 102 ? 0.750 0.700 18.619 1.00 94.69 102 SER A N 1
ATOM 670 C CA . SER A 1 102 ? 0.489 1.577 19.763 1.00 94.69 102 SER A CA 1
ATOM 671 C C . SER A 1 102 ? -0.553 2.652 19.434 1.00 94.69 102 SER A C 1
ATOM 673 O O . SER A 1 102 ? -1.466 2.882 20.222 1.00 94.69 102 SER A O 1
ATOM 675 N N . ALA A 1 103 ? -0.458 3.272 18.253 1.00 95.00 103 ALA A N 1
ATOM 676 C CA . ALA A 1 103 ? -1.393 4.308 17.819 1.00 95.00 103 ALA A CA 1
ATOM 677 C C . ALA A 1 103 ? -2.809 3.771 17.548 1.00 95.00 103 ALA A C 1
ATOM 679 O O . ALA A 1 103 ? -3.782 4.442 17.869 1.00 95.00 103 ALA A O 1
ATOM 680 N N . LEU A 1 104 ? -2.924 2.573 16.968 1.00 95.06 104 LEU A N 1
ATOM 681 C CA . LEU A 1 104 ? -4.208 1.981 16.574 1.00 95.06 104 LEU A CA 1
ATOM 682 C C . LEU A 1 104 ? -4.984 1.341 17.733 1.00 95.06 104 LEU A C 1
ATOM 684 O O . LEU A 1 104 ? -6.168 1.056 17.591 1.00 95.06 104 LEU A O 1
ATOM 688 N N . GLY A 1 105 ? -4.330 1.047 18.857 1.00 95.00 105 GLY A N 1
ATOM 689 C CA . GLY A 1 105 ? -4.929 0.234 19.913 1.00 95.00 105 GLY A CA 1
ATOM 690 C C . GLY A 1 105 ? -5.091 -1.246 19.515 1.00 95.00 105 GLY A C 1
ATOM 691 O O . GLY A 1 105 ? -4.906 -1.628 18.357 1.00 95.00 105 GLY A O 1
ATOM 692 N N . PRO A 1 106 ? -5.414 -2.131 20.475 1.00 95.12 106 PRO A N 1
ATOM 693 C CA . PRO A 1 106 ? -5.270 -3.578 20.299 1.00 95.12 106 PRO A CA 1
ATOM 694 C C . PRO A 1 106 ? -6.194 -4.172 19.226 1.00 95.12 106 PRO A C 1
ATOM 696 O O . PRO A 1 106 ? -5.742 -4.986 18.424 1.00 95.12 106 PRO A O 1
ATOM 699 N N . THR A 1 107 ? -7.466 -3.764 19.180 1.00 95.44 107 THR A N 1
ATOM 700 C CA . THR A 1 107 ? -8.453 -4.318 18.235 1.00 95.44 107 THR A CA 1
ATOM 701 C C . THR A 1 107 ? -8.132 -3.931 16.795 1.00 95.44 107 THR A C 1
ATOM 703 O O . THR A 1 107 ? -8.013 -4.797 15.928 1.00 95.44 107 THR A O 1
ATOM 706 N N . CYS A 1 108 ? -7.931 -2.637 16.539 1.00 96.44 108 CYS A N 1
ATOM 707 C CA . CYS A 1 108 ? -7.627 -2.160 15.199 1.00 96.44 108 CYS A CA 1
ATOM 708 C C . CYS A 1 108 ? -6.242 -2.638 14.735 1.00 96.44 108 CYS A C 1
ATOM 710 O O . CYS A 1 108 ? -6.108 -3.080 13.595 1.00 96.44 108 CYS A O 1
ATOM 712 N N . ALA A 1 109 ? -5.231 -2.665 15.615 1.00 96.06 109 ALA A N 1
ATOM 713 C CA . ALA A 1 109 ? -3.918 -3.222 15.285 1.00 96.06 109 ALA A CA 1
ATOM 714 C C . ALA A 1 109 ? -3.996 -4.707 14.892 1.00 96.06 109 ALA A C 1
ATOM 716 O O . ALA A 1 109 ? -3.380 -5.097 13.901 1.00 96.06 109 ALA A O 1
ATOM 717 N N . ALA A 1 110 ? -4.784 -5.519 15.606 1.00 95.50 110 ALA A N 1
ATOM 718 C CA . ALA A 1 110 ? -4.982 -6.931 15.274 1.00 95.50 110 ALA A CA 1
ATOM 719 C C . ALA A 1 110 ? -5.670 -7.135 13.913 1.00 95.50 110 ALA A C 1
ATOM 721 O O . ALA A 1 110 ? -5.415 -8.132 13.238 1.00 95.50 110 ALA A O 1
ATOM 722 N N . CYS A 1 111 ? -6.523 -6.197 13.487 1.00 96.44 111 CYS A N 1
ATOM 723 C CA . CYS A 1 111 ? -7.086 -6.220 12.141 1.00 96.44 111 CYS A CA 1
ATOM 724 C C . CYS A 1 111 ? -6.081 -5.754 11.077 1.00 96.44 111 CYS A C 1
ATOM 726 O O . CYS A 1 111 ? -5.954 -6.381 10.021 1.00 96.44 111 CYS A O 1
ATOM 728 N N . ALA A 1 112 ? -5.385 -4.651 11.346 1.00 95.31 112 ALA A N 1
ATOM 729 C CA . ALA A 1 112 ? -4.601 -3.915 10.365 1.00 95.31 112 ALA A CA 1
ATOM 730 C C . ALA A 1 112 ? -3.225 -4.529 10.092 1.00 95.31 112 ALA A C 1
ATOM 732 O O . ALA A 1 112 ? -2.743 -4.441 8.963 1.00 95.31 112 ALA A O 1
ATOM 733 N N . ILE A 1 113 ? -2.593 -5.134 11.100 1.00 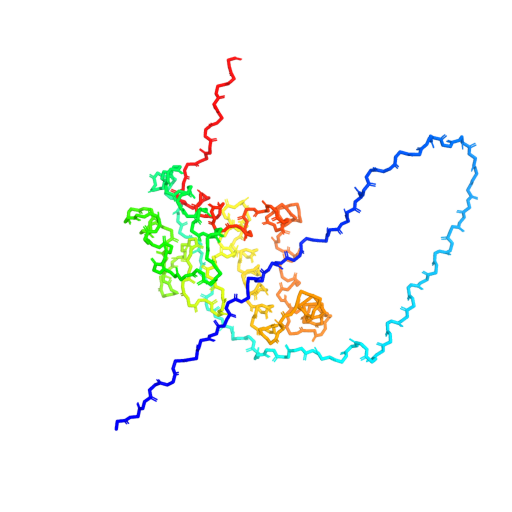94.38 113 ILE A N 1
ATOM 734 C CA . ILE A 1 113 ? -1.196 -5.576 11.061 1.00 94.38 113 ILE A CA 1
ATOM 735 C C . ILE A 1 113 ? -1.141 -7.101 11.013 1.00 94.38 113 ILE A C 1
ATOM 737 O O . ILE A 1 113 ? -1.679 -7.770 11.892 1.00 94.38 113 ILE A O 1
ATOM 741 N N . GLY A 1 114 ? -0.502 -7.647 9.978 1.00 92.38 114 GLY A N 1
ATOM 742 C CA . GLY A 1 114 ? -0.331 -9.090 9.774 1.00 92.38 114 GLY A CA 1
ATOM 743 C C . GLY A 1 114 ? 1.123 -9.521 9.714 1.00 92.38 114 GLY A C 1
ATOM 744 O O . GLY A 1 114 ? 2.026 -8.730 9.985 1.00 92.38 114 GLY A O 1
ATOM 745 N N . ALA A 1 115 ? 1.338 -10.776 9.337 1.00 90.44 115 ALA A N 1
ATOM 746 C CA . ALA A 1 115 ? 2.650 -11.367 9.126 1.00 90.44 115 ALA A CA 1
ATOM 747 C C . ALA A 1 115 ? 2.802 -11.895 7.689 1.00 90.44 115 ALA A C 1
ATOM 749 O O . ALA A 1 115 ? 1.827 -12.166 6.989 1.00 90.44 115 ALA A O 1
ATOM 750 N N . LEU A 1 116 ? 4.047 -12.027 7.223 1.00 87.56 116 LEU A N 1
ATOM 751 C CA . LEU A 1 116 ? 4.335 -12.479 5.855 1.00 87.56 116 LEU A CA 1
ATOM 752 C C . LEU A 1 116 ? 3.981 -13.952 5.620 1.00 87.56 116 LEU A C 1
ATOM 754 O O . LEU A 1 116 ? 3.699 -14.339 4.485 1.00 87.56 116 LEU A O 1
ATOM 758 N N . ASP A 1 117 ? 4.009 -14.763 6.675 1.00 89.69 117 ASP A N 1
ATOM 759 C CA . ASP A 1 117 ? 3.670 -16.184 6.669 1.00 89.69 117 ASP A CA 1
ATOM 760 C C . ASP A 1 117 ? 2.170 -16.457 6.848 1.00 89.69 117 ASP A C 1
ATOM 762 O O . ASP A 1 117 ? 1.742 -17.602 6.674 1.00 89.69 117 ASP A O 1
ATOM 766 N N . ASP A 1 118 ? 1.359 -15.422 7.099 1.00 91.44 118 ASP A N 1
ATOM 767 C CA . ASP A 1 118 ? -0.094 -15.551 7.109 1.00 91.44 118 ASP A CA 1
ATOM 768 C C . ASP A 1 118 ? -0.608 -16.050 5.740 1.00 91.44 118 ASP A C 1
ATOM 770 O O . ASP A 1 118 ? -0.079 -15.693 4.678 1.00 91.44 118 ASP A O 1
ATOM 774 N N . PRO A 1 119 ? -1.679 -16.865 5.716 1.00 93.19 119 PRO A N 1
ATOM 775 C CA . PRO A 1 119 ? -2.253 -17.364 4.465 1.00 93.19 119 PRO A CA 1
ATOM 776 C C . PRO A 1 119 ? -2.870 -16.250 3.606 1.00 93.19 119 PRO A C 1
ATOM 778 O O . PRO A 1 119 ? -2.984 -16.410 2.391 1.00 93.19 119 PRO A O 1
ATOM 781 N N . ALA A 1 120 ? -3.253 -15.139 4.235 1.00 93.94 120 ALA A N 1
ATOM 782 C CA . ALA A 1 120 ? -3.778 -13.938 3.608 1.00 93.94 120 ALA A CA 1
ATOM 783 C C . ALA A 1 120 ? -3.243 -12.708 4.348 1.00 93.94 120 ALA A C 1
ATOM 785 O O . ALA A 1 120 ? -3.045 -12.732 5.561 1.00 93.94 120 ALA A O 1
ATOM 786 N N . TRP A 1 121 ? -3.016 -11.627 3.615 1.00 94.00 121 TRP A N 1
ATOM 787 C CA . TRP A 1 121 ? -2.303 -10.460 4.113 1.00 94.00 121 TRP A CA 1
ATOM 788 C C . TRP A 1 121 ? -3.232 -9.334 4.567 1.00 94.00 121 TRP A C 1
ATOM 790 O O . TRP A 1 121 ? -4.248 -9.037 3.938 1.00 94.00 121 TRP A O 1
ATOM 800 N N . ARG A 1 122 ? -2.860 -8.667 5.660 1.00 94.62 122 ARG A N 1
ATOM 801 C CA . ARG A 1 122 ? -3.562 -7.490 6.202 1.00 94.62 122 ARG A CA 1
ATOM 802 C C . ARG A 1 122 ? -3.069 -6.202 5.536 1.00 94.62 122 ARG A C 1
ATOM 804 O O . ARG A 1 122 ? -2.251 -6.265 4.625 1.00 94.62 122 ARG A O 1
ATOM 811 N N . ALA A 1 123 ? -3.587 -5.045 5.947 1.00 92.88 123 ALA A N 1
ATOM 812 C CA . ALA A 1 123 ? -3.219 -3.745 5.375 1.00 92.88 123 ALA A CA 1
ATOM 813 C C . ALA A 1 123 ? -1.725 -3.420 5.548 1.00 92.88 123 ALA A C 1
ATOM 815 O O . ALA A 1 123 ? -1.099 -2.846 4.656 1.00 92.88 123 ALA A O 1
ATOM 816 N N . ILE A 1 124 ? -1.173 -3.792 6.703 1.00 91.62 124 ILE A N 1
ATOM 817 C CA . ILE A 1 124 ? 0.198 -3.531 7.124 1.00 91.62 124 ILE A CA 1
ATOM 818 C C . ILE A 1 124 ? 0.919 -4.877 7.261 1.00 91.62 124 ILE A C 1
ATOM 820 O O . ILE A 1 124 ? 0.488 -5.750 8.016 1.00 91.62 124 ILE A O 1
ATOM 824 N N . LEU A 1 125 ? 2.032 -5.027 6.549 1.00 88.25 125 LEU A N 1
ATOM 825 C CA . LEU A 1 125 ? 2.894 -6.207 6.516 1.00 88.25 125 LEU A CA 1
ATOM 826 C C . LEU A 1 125 ? 4.326 -5.815 6.899 1.00 88.25 125 LEU A C 1
ATOM 828 O O . LEU A 1 125 ? 5.138 -5.452 6.043 1.00 88.25 125 LEU A O 1
ATOM 832 N N . PRO A 1 126 ? 4.664 -5.852 8.195 1.00 83.06 126 PRO A N 1
ATOM 833 C CA . PRO A 1 126 ? 6.026 -5.650 8.659 1.00 83.06 126 PRO A CA 1
ATOM 834 C C . PRO A 1 126 ? 7.018 -6.596 7.978 1.00 83.06 126 PRO A C 1
ATOM 836 O O . PRO A 1 126 ? 6.766 -7.789 7.838 1.00 83.06 126 PRO A O 1
ATOM 839 N N . GLY A 1 127 ? 8.187 -6.067 7.613 1.00 72.94 127 GLY A N 1
ATOM 840 C CA . GLY A 1 127 ? 9.276 -6.869 7.051 1.00 72.94 127 GLY A CA 1
ATOM 841 C C . GLY A 1 127 ? 9.162 -7.151 5.552 1.00 72.94 127 GLY A C 1
ATOM 842 O O . GLY A 1 127 ? 10.010 -7.868 5.021 1.00 72.94 127 GLY A O 1
ATOM 843 N N . HIS A 1 128 ? 8.177 -6.571 4.857 1.00 69.75 128 HIS A N 1
ATOM 844 C CA . HIS A 1 128 ? 8.015 -6.731 3.413 1.00 69.75 128 HIS A CA 1
ATOM 845 C C . HIS A 1 128 ? 9.045 -5.921 2.608 1.00 69.75 128 HIS A C 1
ATOM 847 O O . HIS A 1 128 ? 8.774 -4.823 2.142 1.00 69.75 128 HIS A O 1
ATOM 853 N N . ALA A 1 129 ? 10.268 -6.442 2.476 1.00 65.56 129 ALA A N 1
ATOM 854 C CA . ALA A 1 129 ? 11.300 -5.954 1.546 1.00 65.56 129 ALA A CA 1
ATOM 855 C C . ALA A 1 129 ? 11.551 -4.420 1.541 1.00 65.56 129 ALA A C 1
ATOM 857 O O . ALA A 1 129 ? 11.855 -3.830 0.508 1.00 65.56 129 ALA A O 1
ATOM 858 N N . GLY A 1 130 ? 11.452 -3.770 2.708 1.00 59.22 130 GLY A N 1
ATOM 859 C CA . GLY A 1 130 ? 11.662 -2.321 2.868 1.00 59.22 130 GLY A CA 1
ATOM 860 C C . GLY A 1 130 ? 10.388 -1.471 2.791 1.00 59.22 130 GLY A C 1
ATOM 861 O O . GLY A 1 130 ? 10.441 -0.271 3.051 1.00 59.22 130 GLY A O 1
ATOM 862 N N . TYR A 1 131 ? 9.245 -2.094 2.517 1.00 66.81 131 TYR A N 1
ATOM 863 C CA . TYR A 1 131 ? 7.914 -1.508 2.564 1.00 66.81 131 TYR A CA 1
ATOM 864 C C . TYR A 1 131 ? 7.055 -2.210 3.617 1.00 66.81 131 TYR A C 1
ATOM 866 O O . TYR A 1 131 ? 7.368 -3.302 4.083 1.00 66.81 131 TYR A O 1
ATOM 874 N N . VAL A 1 132 ? 6.001 -1.542 4.077 1.00 71.88 132 VAL A N 1
ATOM 875 C CA . VAL A 1 132 ? 5.188 -2.034 5.199 1.00 71.88 132 VAL A CA 1
ATOM 876 C C . VAL A 1 132 ? 3.704 -2.138 4.831 1.00 71.88 132 VAL A C 1
ATOM 878 O O . VAL A 1 132 ? 2.909 -2.583 5.643 1.00 71.88 132 VAL A O 1
ATOM 881 N N . GLY A 1 133 ? 3.292 -1.770 3.618 1.00 81.50 133 GLY A N 1
ATOM 882 C CA . GLY A 1 133 ? 1.898 -1.876 3.170 1.00 81.50 133 GLY A CA 1
ATOM 883 C C . GLY A 1 133 ? 1.644 -3.069 2.243 1.00 81.50 133 GLY A C 1
ATOM 884 O O . GLY A 1 133 ? 2.531 -3.525 1.526 1.00 81.50 133 GLY A O 1
ATOM 885 N N . ASN A 1 134 ? 0.401 -3.540 2.218 1.00 89.25 134 ASN A N 1
ATOM 886 C CA . ASN A 1 134 ? -0.086 -4.533 1.261 1.00 89.25 134 ASN A CA 1
ATOM 887 C C . ASN A 1 134 ? -0.683 -3.840 0.026 1.00 89.25 134 ASN A C 1
ATOM 889 O O . ASN A 1 134 ? -1.903 -3.691 -0.094 1.00 89.25 134 ASN A O 1
ATOM 893 N N . VAL A 1 135 ? 0.183 -3.370 -0.875 1.00 89.38 135 VAL A N 1
ATOM 894 C CA . VAL A 1 135 ? -0.230 -2.577 -2.045 1.00 89.38 135 VAL A CA 1
ATOM 895 C C . VAL A 1 135 ? -1.119 -3.393 -2.983 1.00 89.38 135 VAL A C 1
ATOM 897 O O . VAL A 1 135 ? -2.171 -2.917 -3.414 1.00 89.38 135 VAL A O 1
ATOM 900 N N . GLY A 1 136 ? -0.736 -4.643 -3.262 1.00 92.19 136 GLY A N 1
ATOM 901 C CA . GLY A 1 136 ? -1.542 -5.536 -4.093 1.00 92.19 136 GLY A CA 1
ATOM 902 C C . GLY A 1 136 ? -2.904 -5.854 -3.487 1.00 92.19 136 GLY A C 1
ATOM 903 O O . GLY A 1 136 ? -3.919 -5.863 -4.181 1.00 92.19 136 GLY A O 1
ATOM 904 N N . GLY A 1 137 ? -2.952 -6.072 -2.174 1.00 94.00 137 GLY A N 1
ATOM 905 C CA . GLY A 1 137 ? -4.205 -6.256 -1.456 1.00 94.00 137 GLY A CA 1
ATOM 906 C C . GLY A 1 137 ? -5.087 -5.011 -1.502 1.00 94.00 137 GLY A C 1
ATOM 907 O O . GLY A 1 137 ? -6.292 -5.138 -1.693 1.00 94.00 137 GLY A O 1
ATOM 908 N N . CYS A 1 138 ? -4.507 -3.813 -1.398 1.00 94.44 138 CYS A N 1
ATOM 909 C CA . CYS A 1 138 ? -5.257 -2.563 -1.484 1.00 94.44 138 CYS A CA 1
ATOM 910 C C . CYS A 1 138 ? -6.003 -2.416 -2.818 1.00 94.44 138 CYS A C 1
ATOM 912 O O . CYS A 1 138 ? -7.207 -2.163 -2.811 1.00 94.44 138 CYS A O 1
ATOM 914 N N . VAL A 1 139 ? -5.350 -2.658 -3.958 1.00 95.25 139 VAL A N 1
ATOM 915 C CA . VAL A 1 139 ? -6.035 -2.562 -5.262 1.00 95.25 139 VAL A CA 1
ATOM 916 C C . VAL A 1 139 ? -7.113 -3.634 -5.442 1.00 95.25 139 VAL A C 1
ATOM 918 O O . VAL A 1 139 ? -8.163 -3.353 -6.016 1.00 95.25 139 VAL A O 1
ATOM 921 N N . VAL A 1 140 ? -6.917 -4.838 -4.890 1.00 96.31 140 VAL A N 1
ATOM 922 C CA . VAL A 1 140 ? -7.959 -5.883 -4.866 1.00 96.31 140 VAL A CA 1
ATOM 923 C C . VAL A 1 140 ? -9.163 -5.423 -4.045 1.00 96.31 140 VAL A C 1
ATOM 925 O O . VAL A 1 140 ? -10.307 -5.590 -4.461 1.00 96.31 140 VAL A O 1
ATOM 928 N N . ARG A 1 141 ? -8.926 -4.771 -2.903 1.00 93.62 141 ARG A N 1
ATOM 929 C CA . ARG A 1 141 ? -9.987 -4.199 -2.063 1.00 93.62 141 ARG A CA 1
ATOM 930 C C . ARG A 1 141 ? -10.719 -3.024 -2.728 1.00 93.62 141 ARG A C 1
ATOM 932 O O . ARG A 1 141 ? -11.865 -2.774 -2.370 1.00 93.62 141 ARG A O 1
ATOM 939 N N . LEU A 1 142 ? -10.100 -2.357 -3.703 1.00 93.56 142 LEU A N 1
ATOM 940 C CA . LEU A 1 142 ? -10.735 -1.352 -4.567 1.00 93.56 142 LEU A CA 1
ATOM 941 C C . LEU A 1 142 ? -11.485 -1.957 -5.770 1.00 93.56 142 LEU A C 1
ATOM 943 O O . LEU A 1 142 ? -12.031 -1.218 -6.583 1.00 93.56 142 LEU A O 1
ATOM 947 N N . GLY A 1 143 ? -11.540 -3.288 -5.892 1.00 93.19 143 GLY A N 1
ATOM 948 C CA . GLY A 1 143 ? -12.320 -3.982 -6.921 1.00 93.19 143 GLY A CA 1
ATOM 949 C C . GLY A 1 143 ? -11.502 -4.569 -8.073 1.00 93.19 143 GLY A C 1
ATOM 950 O O . GLY A 1 143 ? -12.085 -5.065 -9.037 1.00 93.19 143 GLY A O 1
ATOM 951 N N . ALA A 1 144 ? -10.168 -4.552 -7.999 1.00 95.38 144 ALA A N 1
ATOM 952 C CA . ALA A 1 144 ? -9.340 -5.287 -8.950 1.00 95.38 144 ALA A CA 1
ATOM 953 C C . ALA A 1 144 ? -9.372 -6.807 -8.691 1.00 95.38 144 ALA A C 1
ATOM 955 O O . ALA A 1 144 ? -9.658 -7.271 -7.588 1.00 95.38 144 ALA A O 1
ATOM 956 N N . ASN A 1 145 ? -9.028 -7.601 -9.708 1.00 95.12 145 ASN A N 1
ATOM 957 C CA . ASN A 1 145 ? -8.838 -9.046 -9.547 1.00 95.12 145 ASN A CA 1
ATOM 958 C C . ASN A 1 145 ? -7.479 -9.375 -8.889 1.00 95.12 145 ASN A C 1
ATOM 960 O O . ASN A 1 145 ? -6.566 -8.548 -8.851 1.00 95.12 145 ASN A O 1
ATOM 964 N N . GLU A 1 146 ? -7.316 -10.610 -8.404 1.00 95.06 146 GLU A N 1
ATOM 965 C CA . GLU A 1 146 ? -6.076 -11.048 -7.742 1.00 95.06 146 GLU A CA 1
ATOM 966 C C . GLU A 1 146 ? -4.844 -11.027 -8.657 1.00 95.06 146 GLU A C 1
ATOM 968 O O . GLU A 1 146 ? -3.735 -10.800 -8.178 1.00 95.06 146 GLU A O 1
ATOM 973 N N . THR A 1 147 ? -5.010 -11.230 -9.968 1.00 94.94 147 THR A N 1
ATOM 974 C CA . THR A 1 147 ? -3.900 -11.128 -10.930 1.00 94.94 147 THR A CA 1
ATOM 975 C C . THR A 1 147 ? -3.338 -9.708 -10.962 1.00 94.94 147 THR A C 1
ATOM 977 O O . THR A 1 147 ? -2.122 -9.535 -10.902 1.00 94.94 147 THR A O 1
ATOM 980 N N . CYS A 1 148 ? -4.215 -8.703 -10.982 1.00 94.94 148 CYS A N 1
ATOM 981 C CA . CYS A 1 148 ? -3.838 -7.300 -10.872 1.00 94.94 148 CYS A CA 1
ATOM 982 C C . CYS A 1 148 ? -3.187 -6.997 -9.519 1.00 94.94 148 CYS A C 1
ATOM 984 O O . CYS A 1 148 ? -2.125 -6.373 -9.477 1.00 94.94 148 CYS A O 1
ATOM 986 N N . GLY A 1 149 ? -3.781 -7.480 -8.421 1.00 94.25 149 GLY A N 1
ATOM 987 C CA . GLY A 1 149 ? -3.225 -7.331 -7.075 1.00 94.25 149 GLY A CA 1
ATOM 988 C C . GLY A 1 149 ? -1.797 -7.849 -6.969 1.00 94.25 149 GLY A C 1
ATOM 989 O O . GLY A 1 149 ? -0.892 -7.109 -6.587 1.00 94.25 149 GLY A O 1
ATOM 990 N N . ARG A 1 150 ? -1.579 -9.096 -7.385 1.00 93.81 150 ARG A N 1
ATOM 991 C CA . ARG A 1 150 ? -0.257 -9.726 -7.414 1.00 93.81 150 ARG A CA 1
ATOM 992 C C . ARG A 1 150 ? 0.740 -8.929 -8.249 1.00 93.81 150 ARG A C 1
ATOM 994 O O . ARG A 1 150 ? 1.803 -8.590 -7.744 1.00 93.81 150 ARG A O 1
ATOM 1001 N N . ALA A 1 151 ? 0.396 -8.600 -9.493 1.00 92.75 151 ALA A N 1
ATOM 1002 C CA . ALA A 1 151 ? 1.310 -7.899 -10.392 1.00 92.75 151 ALA A CA 1
ATOM 1003 C C . ALA A 1 151 ? 1.670 -6.492 -9.885 1.00 92.75 151 ALA A C 1
ATOM 1005 O O . ALA A 1 151 ? 2.797 -6.035 -10.062 1.00 92.75 151 ALA A O 1
ATOM 1006 N N . THR A 1 152 ? 0.721 -5.816 -9.232 1.00 92.75 152 THR A N 1
ATOM 1007 C CA . THR A 1 152 ? 0.937 -4.509 -8.598 1.00 92.75 152 THR A CA 1
ATOM 1008 C C . THR A 1 152 ? 1.897 -4.619 -7.421 1.00 92.75 152 THR A C 1
ATOM 1010 O O . THR A 1 152 ? 2.798 -3.791 -7.285 1.00 92.75 152 THR A O 1
ATOM 1013 N N . ASP A 1 153 ? 1.727 -5.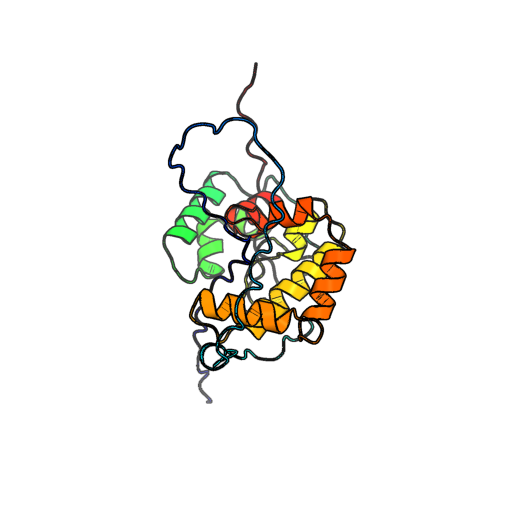641 -6.584 1.00 90.62 153 ASP A N 1
ATOM 1014 C CA . ASP A 1 153 ? 2.608 -5.881 -5.445 1.00 90.62 153 ASP A CA 1
ATOM 1015 C C . ASP A 1 153 ? 4.030 -6.224 -5.902 1.00 90.62 153 ASP A C 1
ATOM 1017 O O . ASP A 1 153 ? 4.989 -5.591 -5.464 1.00 90.62 153 ASP A O 1
ATOM 1021 N N . GLU A 1 154 ? 4.157 -7.158 -6.849 1.00 89.94 154 GLU A N 1
ATOM 1022 C CA . GLU A 1 154 ? 5.439 -7.585 -7.419 1.00 89.94 154 GLU A CA 1
ATOM 1023 C C . GLU A 1 154 ? 6.177 -6.416 -8.084 1.00 89.94 154 GLU A C 1
ATOM 1025 O O . GLU A 1 154 ? 7.375 -6.236 -7.858 1.00 89.94 154 GLU A O 1
ATOM 1030 N N . LEU A 1 155 ? 5.468 -5.574 -8.847 1.00 90.56 155 LEU A N 1
ATOM 1031 C CA . LEU A 1 155 ? 6.038 -4.360 -9.429 1.00 90.56 155 LEU A CA 1
ATOM 1032 C C . LEU A 1 155 ? 6.498 -3.380 -8.346 1.00 90.56 155 LEU A C 1
ATOM 1034 O O . LEU A 1 155 ? 7.626 -2.891 -8.406 1.00 90.56 155 LEU A O 1
ATOM 1038 N N . SER A 1 156 ? 5.643 -3.099 -7.360 1.00 89.06 156 SER A N 1
ATOM 1039 C CA . SER A 1 156 ? 5.946 -2.152 -6.282 1.00 89.06 156 SER A CA 1
ATOM 1040 C C . SER A 1 156 ? 7.190 -2.588 -5.514 1.00 89.06 156 SER A C 1
ATOM 1042 O O . SER A 1 156 ? 8.113 -1.799 -5.331 1.00 89.06 156 SER A O 1
ATOM 1044 N N . THR A 1 157 ? 7.275 -3.863 -5.142 1.00 87.00 157 THR A N 1
ATOM 1045 C CA . THR A 1 157 ? 8.450 -4.398 -4.450 1.00 87.00 157 THR A CA 1
ATOM 1046 C C . THR A 1 157 ? 9.683 -4.406 -5.340 1.00 87.00 157 THR A C 1
ATOM 1048 O O . THR A 1 157 ? 10.770 -4.072 -4.870 1.00 87.00 157 THR A O 1
ATOM 1051 N N . CYS A 1 158 ? 9.534 -4.734 -6.627 1.00 87.94 158 CYS A N 1
ATOM 1052 C CA . CYS A 1 158 ? 10.638 -4.681 -7.577 1.00 87.94 158 CYS A CA 1
ATOM 1053 C C . CYS A 1 158 ? 11.270 -3.281 -7.624 1.00 87.94 158 CYS A C 1
ATOM 1055 O O . CYS A 1 158 ? 12.490 -3.148 -7.531 1.00 87.94 158 CYS A O 1
ATOM 1057 N N . LEU A 1 159 ? 10.436 -2.239 -7.667 1.00 88.12 159 LEU A N 1
ATOM 1058 C CA . LEU A 1 159 ? 10.867 -0.842 -7.653 1.00 88.12 159 LEU A CA 1
ATOM 1059 C C . LEU A 1 159 ? 11.485 -0.431 -6.311 1.00 88.12 159 LEU A C 1
ATOM 1061 O O . LEU A 1 159 ? 12.546 0.186 -6.289 1.00 88.12 159 LEU A O 1
ATOM 1065 N N . ILE A 1 160 ? 10.858 -0.795 -5.191 1.00 85.88 160 ILE A N 1
ATOM 1066 C CA . ILE A 1 160 ? 11.337 -0.438 -3.846 1.00 85.88 160 ILE A CA 1
ATOM 1067 C C . ILE A 1 160 ? 12.715 -1.039 -3.584 1.00 85.88 160 ILE A C 1
ATOM 1069 O O . ILE A 1 160 ? 13.631 -0.337 -3.156 1.00 85.88 160 ILE A O 1
ATOM 1073 N N . VAL A 1 161 ? 12.877 -2.329 -3.871 1.00 86.62 161 VAL A N 1
ATOM 1074 C CA . VAL A 1 161 ? 14.138 -3.034 -3.647 1.00 86.62 161 VAL A CA 1
ATOM 1075 C C . VAL A 1 161 ? 15.187 -2.591 -4.660 1.00 86.62 161 VAL A C 1
ATOM 1077 O O . VAL A 1 161 ? 16.306 -2.266 -4.266 1.00 86.62 161 VAL A O 1
ATOM 1080 N N . GLY A 1 162 ? 14.822 -2.514 -5.942 1.00 87.31 162 GLY A N 1
ATOM 1081 C CA . GLY A 1 162 ? 15.734 -2.132 -7.018 1.00 87.31 162 GLY A CA 1
ATOM 1082 C C . GLY A 1 162 ? 16.231 -0.687 -6.924 1.00 87.31 162 GLY A C 1
ATOM 1083 O O . GLY A 1 162 ? 17.344 -0.409 -7.361 1.00 87.31 162 GLY A O 1
ATOM 1084 N N . CYS A 1 163 ? 15.463 0.211 -6.298 1.00 88.12 163 CYS A N 1
ATOM 1085 C CA . CYS A 1 163 ? 15.827 1.617 -6.095 1.00 88.12 163 CYS A CA 1
ATOM 1086 C C . CYS A 1 163 ? 16.167 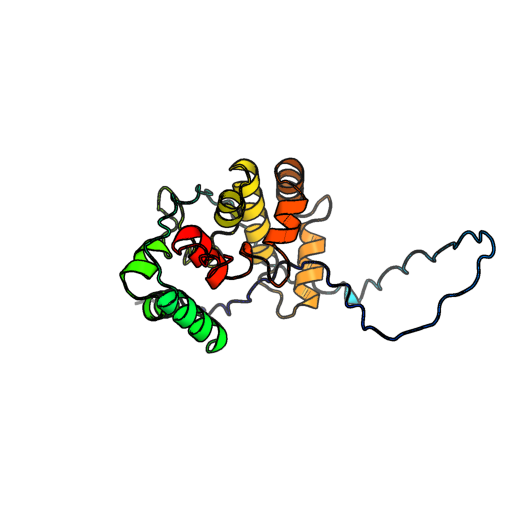1.967 -4.638 1.00 88.12 163 CYS A C 1
ATOM 1088 O O . CYS A 1 163 ? 16.265 3.145 -4.294 1.00 88.12 163 CYS A O 1
ATOM 1090 N N . ALA A 1 164 ? 16.390 0.977 -3.767 1.00 86.31 164 ALA A N 1
ATOM 1091 C CA . ALA A 1 164 ? 16.674 1.208 -2.346 1.00 86.31 164 ALA A CA 1
ATOM 1092 C C . ALA A 1 164 ? 17.934 2.065 -2.092 1.00 86.31 164 ALA A C 1
ATOM 1094 O O . ALA A 1 164 ? 18.071 2.669 -1.029 1.00 86.31 164 ALA A O 1
ATOM 1095 N N . GLY A 1 165 ? 18.860 2.131 -3.058 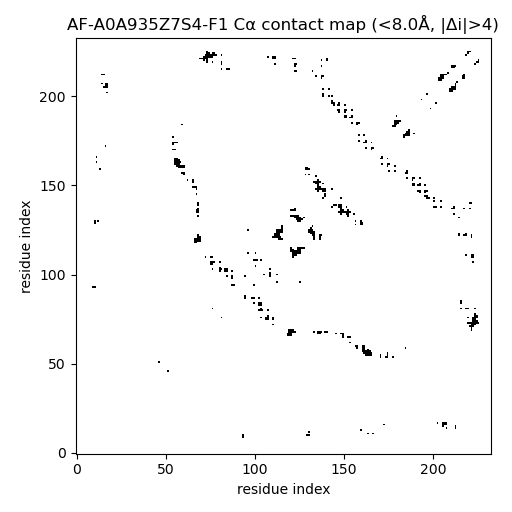1.00 84.88 165 GLY A N 1
ATOM 1096 C CA . GLY A 1 165 ? 20.048 2.986 -2.990 1.00 84.88 165 GLY A CA 1
ATOM 1097 C C . GLY A 1 165 ? 19.778 4.473 -3.258 1.00 84.88 165 GLY A C 1
ATOM 1098 O O . GLY A 1 165 ? 20.657 5.302 -3.023 1.00 84.88 165 GLY A O 1
ATOM 1099 N N . CYS A 1 166 ? 18.594 4.835 -3.759 1.00 84.94 166 CYS A N 1
ATOM 1100 C CA . CYS A 1 166 ? 18.254 6.208 -4.115 1.00 84.94 166 CYS A CA 1
ATOM 1101 C C . CYS A 1 166 ? 17.879 7.037 -2.874 1.00 84.94 166 CYS A C 1
ATOM 1103 O O . CYS A 1 166 ? 16.901 6.753 -2.183 1.00 84.94 166 CYS A O 1
ATOM 1105 N N . THR A 1 167 ? 18.597 8.136 -2.638 1.00 84.31 167 THR A N 1
ATOM 1106 C CA . THR A 1 167 ? 18.361 9.044 -1.498 1.00 84.31 167 THR A CA 1
ATOM 1107 C C . THR A 1 167 ? 17.517 10.273 -1.838 1.00 84.31 167 THR A C 1
ATOM 1109 O O . THR A 1 167 ? 17.125 11.015 -0.938 1.00 84.31 167 THR A O 1
ATOM 1112 N N . THR A 1 168 ? 17.227 10.507 -3.121 1.00 84.50 168 THR A N 1
ATOM 1113 C CA . THR A 1 168 ? 16.450 11.662 -3.586 1.00 84.50 168 THR A CA 1
ATOM 1114 C C . THR A 1 168 ? 15.268 11.212 -4.423 1.00 84.50 168 THR A C 1
ATOM 1116 O O . THR A 1 168 ? 15.309 10.155 -5.047 1.00 84.50 168 THR A O 1
ATOM 1119 N N . ARG A 1 169 ? 14.234 12.055 -4.491 1.00 82.31 169 ARG A N 1
ATOM 1120 C CA . ARG A 1 169 ? 13.076 11.802 -5.347 1.00 82.31 169 ARG A CA 1
ATOM 1121 C C . ARG A 1 169 ? 13.473 11.669 -6.817 1.00 82.31 169 ARG A C 1
ATOM 1123 O O . ARG A 1 169 ? 13.207 10.645 -7.423 1.00 82.31 169 ARG A O 1
ATOM 1130 N N . LYS A 1 170 ? 14.216 12.652 -7.336 1.00 86.50 170 LYS A N 1
ATOM 1131 C CA . LYS A 1 170 ? 14.704 12.658 -8.725 1.00 86.50 170 LYS A CA 1
ATOM 1132 C C . LYS A 1 170 ? 15.447 11.360 -9.073 1.00 86.50 170 LYS A C 1
ATOM 1134 O O . LYS A 1 170 ? 15.206 10.791 -10.129 1.00 86.50 170 LYS A O 1
ATOM 1139 N N . SER A 1 171 ? 16.326 10.870 -8.192 1.00 85.50 171 SER A N 1
ATOM 1140 C CA . SER A 1 171 ? 17.070 9.631 -8.460 1.00 85.50 171 SER A CA 1
ATOM 1141 C C . SER A 1 171 ? 16.226 8.361 -8.338 1.00 85.50 171 SER A C 1
ATOM 1143 O O . SER A 1 171 ? 16.524 7.389 -9.027 1.00 85.50 171 SER A O 1
ATOM 1145 N N . GLN A 1 172 ? 15.176 8.354 -7.509 1.00 85.56 172 GLN A N 1
ATOM 1146 C CA . GLN A 1 172 ? 14.199 7.258 -7.479 1.00 85.56 172 GLN A CA 1
ATOM 1147 C C . GLN A 1 172 ? 13.421 7.175 -8.789 1.00 85.56 172 GLN A C 1
ATOM 1149 O O . GLN A 1 172 ? 13.237 6.078 -9.302 1.00 85.56 172 GLN A O 1
ATOM 1154 N N . ASP A 1 173 ? 13.018 8.316 -9.342 1.00 86.69 173 ASP A N 1
ATOM 1155 C CA . ASP A 1 173 ? 12.201 8.376 -10.556 1.00 86.69 173 ASP A CA 1
ATOM 1156 C C . ASP A 1 173 ? 12.994 7.854 -11.759 1.00 86.69 173 ASP A C 1
ATOM 1158 O O . ASP A 1 173 ? 12.555 6.938 -12.447 1.00 86.69 173 ASP A O 1
ATOM 1162 N N . VAL A 1 174 ? 14.236 8.328 -11.915 1.00 89.31 174 VAL A N 1
ATOM 1163 C CA . VAL A 1 174 ? 15.166 7.833 -12.944 1.00 89.31 174 VAL A CA 1
ATOM 1164 C C . VAL A 1 174 ? 15.438 6.332 -12.789 1.00 89.31 174 VAL A C 1
ATOM 1166 O O . VAL A 1 174 ? 15.496 5.602 -13.778 1.00 89.31 174 VAL A O 1
ATOM 1169 N N . CYS A 1 175 ? 15.598 5.846 -11.554 1.00 89.38 175 CYS A N 1
ATOM 1170 C CA . CYS A 1 175 ? 15.774 4.418 -11.298 1.00 89.38 175 CYS A CA 1
ATOM 1171 C C . CYS A 1 175 ? 14.522 3.610 -11.672 1.00 89.38 175 CYS A C 1
ATOM 1173 O O . CYS A 1 175 ? 14.638 2.575 -12.327 1.00 89.38 175 CYS A O 1
ATOM 1175 N N . ALA A 1 176 ? 13.330 4.083 -11.303 1.00 89.50 176 ALA A N 1
ATOM 1176 C CA . ALA A 1 176 ? 12.074 3.415 -11.618 1.00 89.50 176 ALA A CA 1
ATOM 1177 C C . ALA A 1 176 ? 11.836 3.334 -13.133 1.00 89.50 176 ALA A C 1
ATOM 1179 O O . ALA A 1 176 ? 11.465 2.269 -13.636 1.00 89.50 176 ALA A O 1
ATOM 1180 N N . ASP A 1 177 ? 12.124 4.413 -13.864 1.00 89.81 177 ASP A N 1
ATOM 1181 C CA . ASP A 1 177 ? 12.057 4.446 -15.326 1.00 89.81 177 ASP A CA 1
ATOM 1182 C C . ASP A 1 177 ? 13.028 3.431 -15.946 1.00 89.81 177 ASP A C 1
ATOM 1184 O O . ASP A 1 177 ? 12.639 2.626 -16.793 1.00 89.81 177 ASP A O 1
ATOM 1188 N N . ALA A 1 178 ? 14.276 3.385 -15.469 1.00 89.81 178 ALA A N 1
ATOM 1189 C CA . ALA A 1 178 ? 15.268 2.425 -15.951 1.00 89.81 178 ALA A CA 1
ATOM 1190 C C . ALA A 1 178 ? 14.873 0.965 -15.663 1.00 89.81 178 ALA A C 1
ATOM 1192 O O . ALA A 1 178 ? 15.030 0.094 -16.519 1.00 89.81 178 ALA A O 1
ATOM 1193 N N . LEU A 1 179 ? 14.325 0.682 -14.478 1.00 89.25 179 LEU A N 1
ATOM 1194 C CA . LEU A 1 179 ? 13.878 -0.661 -14.106 1.00 89.25 179 LEU A CA 1
ATOM 1195 C C . LEU A 1 179 ? 12.628 -1.111 -14.869 1.00 89.25 179 LEU A C 1
ATOM 1197 O O . LEU A 1 179 ? 12.390 -2.314 -14.973 1.00 89.25 179 LEU A O 1
ATOM 1201 N N . THR A 1 180 ? 11.831 -0.181 -15.391 1.00 90.88 180 THR A N 1
ATOM 1202 C CA . THR A 1 180 ? 10.578 -0.480 -16.101 1.00 90.88 180 THR A CA 1
ATOM 1203 C C . THR A 1 180 ? 10.639 -0.274 -17.613 1.00 90.88 180 THR A C 1
ATOM 1205 O O . THR A 1 180 ? 9.661 -0.571 -18.306 1.00 90.88 180 THR A O 1
ATOM 1208 N N . ALA A 1 181 ? 11.788 0.162 -18.137 1.00 90.56 181 ALA A N 1
ATOM 1209 C CA . ALA A 1 181 ? 12.107 0.129 -19.560 1.00 90.56 181 ALA A CA 1
ATOM 1210 C C . ALA A 1 181 ? 11.930 -1.287 -20.140 1.00 90.56 181 ALA A C 1
ATOM 1212 O O . ALA A 1 181 ? 11.870 -2.259 -19.399 1.00 90.56 181 ALA A O 1
ATOM 1213 N N . VAL A 1 182 ? 11.864 -1.421 -21.469 1.00 83.81 182 VAL A N 1
ATOM 1214 C CA . VAL A 1 182 ? 11.515 -2.686 -22.157 1.00 83.81 182 VAL A CA 1
ATOM 1215 C C . VAL A 1 182 ? 12.330 -3.897 -21.672 1.00 83.81 182 VAL A C 1
ATOM 1217 O O . VAL A 1 182 ? 11.748 -4.960 -21.463 1.00 83.81 182 VAL A O 1
ATOM 1220 N N . ASP A 1 183 ? 13.627 -3.709 -21.419 1.00 85.56 183 ASP A N 1
ATOM 1221 C CA . ASP A 1 183 ? 14.550 -4.750 -20.938 1.00 85.56 183 ASP A CA 1
ATOM 1222 C C . ASP A 1 183 ? 14.907 -4.606 -19.443 1.00 85.56 183 ASP A C 1
ATOM 1224 O O . ASP A 1 183 ? 15.827 -5.249 -18.936 1.00 85.56 183 ASP A O 1
ATOM 1228 N N . GLY A 1 184 ? 14.199 -3.734 -18.724 1.00 87.25 184 GLY A N 1
ATOM 1229 C CA . GLY A 1 184 ? 14.407 -3.480 -17.304 1.00 87.25 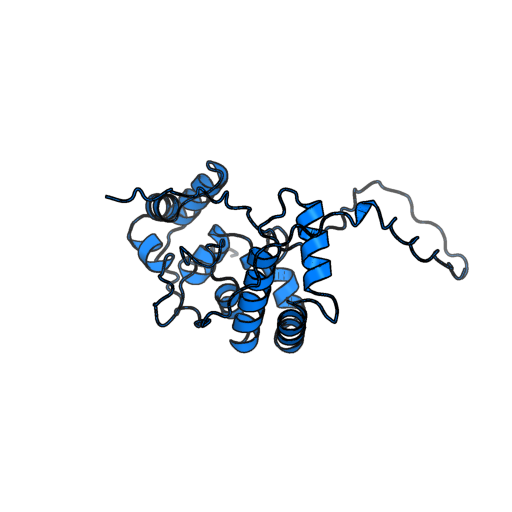184 GLY A CA 1
ATOM 1230 C C . GLY A 1 184 ? 13.950 -4.646 -16.421 1.00 87.25 184 GLY A C 1
ATOM 1231 O O . GLY A 1 184 ? 13.039 -5.405 -16.761 1.00 87.25 184 GLY A O 1
ATOM 1232 N N . ALA A 1 185 ? 14.550 -4.777 -15.235 1.00 87.81 185 ALA A N 1
ATOM 1233 C CA . ALA A 1 185 ? 14.282 -5.897 -14.324 1.00 87.81 185 ALA A CA 1
ATOM 1234 C C . ALA A 1 185 ? 12.816 -5.983 -13.842 1.00 87.81 185 ALA A C 1
ATOM 1236 O O . ALA A 1 185 ? 12.354 -7.061 -13.472 1.00 87.81 185 ALA A O 1
ATOM 1237 N N . CYS A 1 186 ? 12.076 -4.871 -13.867 1.00 89.50 186 CYS A N 1
ATOM 1238 C CA . CYS A 1 186 ? 10.669 -4.789 -13.474 1.00 89.50 186 CYS A CA 1
ATOM 1239 C C . CYS A 1 186 ? 9.700 -4.729 -14.672 1.00 89.50 186 CYS A C 1
ATOM 1241 O O . CYS A 1 186 ? 8.484 -4.651 -14.472 1.00 89.50 186 CYS A O 1
ATOM 1243 N N . ALA A 1 187 ? 10.197 -4.788 -15.914 1.00 90.81 187 ALA A N 1
ATOM 1244 C CA . ALA A 1 187 ? 9.396 -4.647 -17.133 1.00 90.81 187 ALA A CA 1
ATOM 1245 C C . ALA A 1 187 ? 8.277 -5.694 -17.241 1.00 90.81 187 ALA A C 1
ATOM 1247 O O . ALA A 1 187 ? 7.139 -5.380 -17.599 1.00 90.81 187 ALA A O 1
ATOM 1248 N N . GLY A 1 188 ? 8.587 -6.946 -16.885 1.00 90.19 188 GLY A N 1
ATOM 1249 C CA . GLY A 1 188 ? 7.628 -8.051 -16.897 1.00 90.19 188 GLY A CA 1
ATOM 1250 C C . GLY A 1 188 ? 6.447 -7.813 -15.954 1.00 90.19 188 GLY A C 1
ATOM 1251 O O . GLY A 1 188 ? 5.295 -7.974 -16.360 1.00 90.19 188 GLY A O 1
ATOM 1252 N N . TYR A 1 189 ? 6.716 -7.354 -14.729 1.00 90.12 189 TYR A N 1
ATOM 1253 C CA . TYR A 1 189 ? 5.669 -7.026 -13.758 1.00 90.12 189 TYR A CA 1
ATOM 1254 C C . TYR A 1 189 ? 4.830 -5.832 -14.220 1.00 90.12 189 TYR A C 1
ATOM 1256 O O . TYR A 1 189 ? 3.602 -5.895 -14.163 1.00 90.12 189 TYR A O 1
ATOM 1264 N N . LEU A 1 190 ? 5.465 -4.788 -14.773 1.00 92.25 190 LEU A N 1
ATOM 1265 C CA . LEU A 1 190 ? 4.757 -3.639 -15.343 1.00 92.25 190 LEU A CA 1
ATOM 1266 C C . LEU A 1 190 ? 3.806 -4.063 -16.471 1.00 92.25 190 LEU A C 1
ATOM 1268 O O . LEU A 1 190 ? 2.657 -3.620 -16.514 1.00 92.25 190 LEU A O 1
ATOM 1272 N N . LYS A 1 191 ? 4.264 -4.940 -17.369 1.00 93.88 191 LYS A N 1
ATOM 1273 C CA . LYS A 1 191 ? 3.448 -5.476 -18.464 1.00 93.88 191 LYS A CA 1
ATOM 1274 C C . LYS A 1 191 ? 2.246 -6.262 -17.939 1.00 93.88 191 LYS A C 1
ATOM 1276 O O . LYS A 1 191 ? 1.130 -6.029 -18.400 1.00 93.88 191 L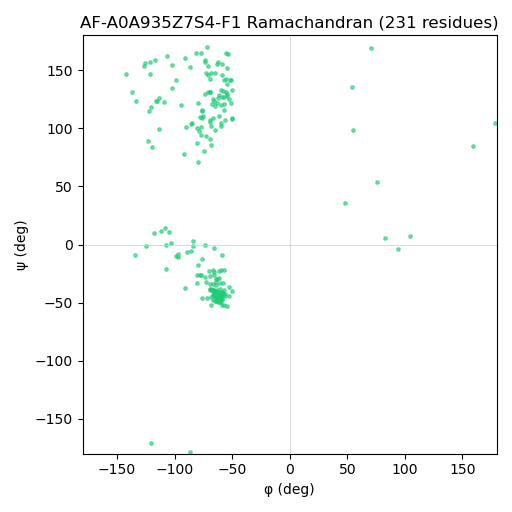YS A O 1
ATOM 1281 N N . THR A 1 192 ? 2.453 -7.155 -16.972 1.00 93.38 192 THR A N 1
ATOM 1282 C CA . THR A 1 192 ? 1.373 -7.950 -16.366 1.00 93.38 192 THR A CA 1
ATOM 1283 C C . THR A 1 192 ? 0.366 -7.065 -15.640 1.00 93.38 192 THR A C 1
ATOM 1285 O O . THR A 1 192 ? -0.837 -7.246 -15.816 1.00 93.38 192 THR A O 1
ATOM 1288 N N . MET A 1 193 ? 0.831 -6.074 -14.878 1.00 94.38 193 MET A N 1
ATOM 1289 C CA . MET A 1 193 ? -0.024 -5.115 -14.179 1.00 94.38 193 MET A CA 1
ATOM 1290 C C . MET A 1 193 ? -0.876 -4.321 -15.181 1.00 94.38 193 MET A C 1
ATOM 1292 O O . MET A 1 193 ? -2.098 -4.338 -15.085 1.00 94.38 193 MET A O 1
ATOM 1296 N N . ARG A 1 194 ? -0.281 -3.756 -16.242 1.00 93.56 194 ARG A N 1
ATOM 1297 C CA . ARG A 1 194 ? -1.033 -3.041 -17.295 1.00 93.56 194 ARG A CA 1
ATOM 1298 C C . ARG A 1 194 ? -2.060 -3.910 -18.024 1.00 93.56 194 ARG A C 1
ATOM 1300 O O . ARG A 1 194 ? -3.092 -3.400 -18.441 1.00 93.56 194 ARG A O 1
ATOM 1307 N N . ALA A 1 195 ? -1.779 -5.200 -18.200 1.00 96.00 195 ALA A N 1
ATOM 1308 C CA . ALA A 1 195 ? -2.695 -6.123 -18.867 1.00 96.00 195 ALA A CA 1
ATOM 1309 C C . ALA A 1 195 ? -3.863 -6.574 -17.973 1.00 96.00 195 ALA A C 1
ATOM 1311 O O . ALA A 1 195 ? -4.910 -6.958 -18.486 1.00 96.00 195 ALA A O 1
ATOM 1312 N N . SER A 1 196 ? -3.674 -6.574 -16.652 1.00 95.69 196 SER A N 1
ATOM 1313 C CA . SER A 1 196 ? -4.614 -7.168 -15.692 1.00 95.69 196 SER A CA 1
ATOM 1314 C C . SER A 1 196 ? -5.406 -6.140 -14.884 1.00 95.69 196 SER A C 1
ATOM 1316 O O . SER A 1 196 ? -6.475 -6.474 -14.364 1.00 95.69 196 SER A O 1
ATOM 1318 N N . CYS A 1 197 ? -4.906 -4.907 -14.786 1.00 94.69 197 CYS A N 1
ATOM 1319 C CA . CYS A 1 197 ? -5.473 -3.845 -13.967 1.00 94.69 197 CYS A CA 1
ATOM 1320 C C . CYS A 1 197 ? -6.273 -2.819 -14.787 1.00 94.69 197 CYS A C 1
ATOM 1322 O O . CYS A 1 197 ? -5.771 -2.313 -15.793 1.00 94.69 197 CYS A O 1
ATOM 1324 N N . PRO A 1 198 ? -7.477 -2.416 -14.336 1.00 94.00 198 PRO A N 1
ATOM 1325 C CA . PRO A 1 198 ? -8.187 -1.283 -14.923 1.00 94.00 198 PRO A CA 1
ATOM 1326 C C . PRO A 1 198 ? -7.391 0.019 -14.747 1.00 94.00 198 PRO A C 1
ATOM 1328 O O . PRO A 1 198 ? -7.057 0.395 -13.624 1.00 94.00 198 PRO A O 1
ATOM 1331 N N . ALA A 1 199 ? -7.125 0.741 -15.840 1.00 90.44 199 ALA A N 1
ATOM 1332 C CA . ALA A 1 199 ? -6.312 1.962 -15.804 1.00 90.44 199 ALA A CA 1
ATOM 1333 C C . ALA A 1 199 ? -6.882 3.035 -14.859 1.00 90.44 199 ALA A C 1
ATOM 1335 O O . ALA A 1 199 ? -6.131 3.621 -14.087 1.00 90.44 199 ALA A O 1
ATOM 1336 N N . ALA A 1 200 ? -8.206 3.236 -14.867 1.00 88.94 200 ALA A N 1
ATOM 1337 C CA . ALA A 1 200 ? -8.878 4.193 -13.985 1.00 88.94 200 ALA A CA 1
ATOM 1338 C C . ALA A 1 200 ? -8.655 3.872 -12.496 1.00 88.94 200 ALA A C 1
ATOM 1340 O O . ALA A 1 200 ? -8.311 4.764 -11.724 1.00 88.94 200 ALA A O 1
ATOM 1341 N N . LEU A 1 201 ? -8.763 2.591 -12.121 1.00 90.25 201 LEU A N 1
ATOM 1342 C CA . LEU A 1 201 ? -8.512 2.133 -10.753 1.00 90.25 201 LEU A CA 1
ATOM 1343 C C . LEU A 1 201 ? -7.059 2.392 -10.352 1.00 90.25 201 LEU A C 1
ATOM 1345 O O . LEU A 1 201 ? -6.809 2.903 -9.267 1.00 90.25 201 LEU A O 1
ATOM 1349 N N . MET A 1 202 ? -6.098 2.083 -11.228 1.00 90.75 202 MET A N 1
ATOM 1350 C CA . MET A 1 202 ? -4.679 2.319 -10.942 1.00 90.75 202 MET A CA 1
ATOM 1351 C C . MET A 1 202 ? -4.361 3.808 -10.800 1.00 90.75 202 MET A C 1
ATOM 1353 O O . MET A 1 202 ? -3.602 4.191 -9.913 1.00 90.75 202 MET A O 1
ATOM 1357 N N . SER A 1 203 ? -4.955 4.659 -11.638 1.00 86.44 203 SER A N 1
ATOM 1358 C CA . SER A 1 203 ? -4.806 6.107 -11.506 1.00 86.44 203 SER A CA 1
ATOM 1359 C C . SER A 1 203 ? -5.322 6.595 -10.156 1.00 86.44 203 SER A C 1
ATOM 1361 O O . SER A 1 203 ? -4.590 7.288 -9.458 1.00 86.44 203 SER A O 1
ATOM 1363 N N . GLU A 1 204 ? -6.528 6.196 -9.750 1.00 86.38 204 GLU A N 1
ATOM 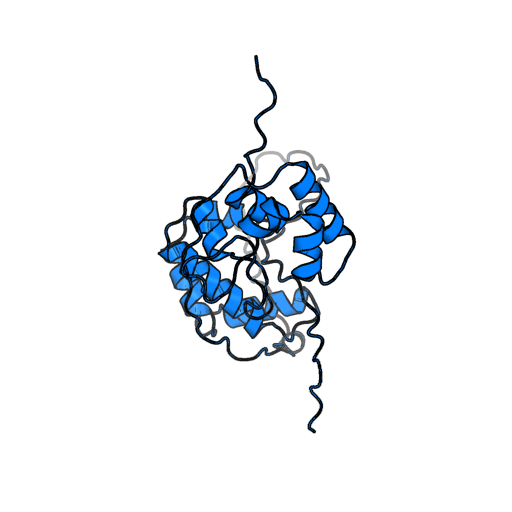1364 C CA . GLU A 1 204 ? -7.125 6.599 -8.473 1.00 86.38 204 GLU A CA 1
ATOM 1365 C C . GLU A 1 204 ? -6.331 6.075 -7.267 1.00 86.38 204 GLU A C 1
ATOM 1367 O O . GLU A 1 204 ? -5.958 6.846 -6.377 1.00 86.38 204 GLU A O 1
ATOM 1372 N N . ALA A 1 205 ? -6.005 4.779 -7.274 1.00 87.19 205 ALA A N 1
ATOM 1373 C CA . ALA A 1 205 ? -5.317 4.090 -6.187 1.00 87.19 205 ALA A CA 1
ATOM 1374 C C . ALA A 1 205 ? -3.951 4.707 -5.849 1.00 87.19 205 ALA A C 1
ATOM 1376 O O . ALA A 1 205 ? -3.560 4.699 -4.678 1.00 87.19 205 ALA A O 1
ATOM 1377 N N . PHE A 1 206 ? -3.247 5.249 -6.853 1.00 86.44 206 PHE A N 1
ATOM 1378 C CA . PHE A 1 206 ? -1.859 5.704 -6.734 1.00 86.44 206 PHE A CA 1
ATOM 1379 C C . PHE A 1 206 ? -1.631 7.199 -6.975 1.00 86.44 206 PHE A C 1
ATOM 1381 O O . PHE A 1 206 ? -0.473 7.618 -7.024 1.00 86.44 206 PHE A O 1
ATOM 1388 N N . THR A 1 207 ? -2.682 8.023 -7.066 1.00 83.31 207 THR A N 1
ATOM 1389 C CA . THR A 1 207 ? -2.518 9.488 -6.978 1.00 83.31 207 THR A CA 1
ATOM 1390 C C . THR A 1 207 ? -1.806 9.891 -5.676 1.00 83.31 207 THR A C 1
ATOM 1392 O O . THR A 1 207 ? -1.731 9.113 -4.728 1.00 83.31 207 THR A O 1
ATOM 1395 N N . SER A 1 208 ? -1.299 11.125 -5.575 1.00 73.62 208 SER A N 1
ATOM 1396 C CA . SER A 1 208 ? -0.654 11.622 -4.342 1.00 73.62 208 SER A CA 1
ATOM 1397 C C . SER A 1 208 ? -1.555 11.553 -3.098 1.00 73.62 208 SER A C 1
ATOM 1399 O O . SER A 1 208 ? -1.054 11.516 -1.977 1.00 73.62 208 SER A O 1
ATOM 1401 N N . THR A 1 209 ? -2.872 11.506 -3.297 1.00 76.00 209 THR A N 1
ATOM 1402 C CA . THR A 1 209 ? -3.899 11.321 -2.263 1.00 76.00 209 THR A CA 1
ATOM 1403 C C . THR A 1 209 ? -4.616 9.971 -2.377 1.00 76.00 209 THR A C 1
ATOM 1405 O O . THR A 1 209 ? -5.654 9.774 -1.751 1.00 76.00 209 THR A O 1
ATOM 1408 N N . GLY A 1 210 ? -4.097 9.057 -3.198 1.00 83.88 210 GLY A N 1
ATOM 1409 C CA . GLY A 1 210 ? -4.715 7.778 -3.518 1.00 83.88 210 GLY A CA 1
ATOM 1410 C C . GLY A 1 210 ? -4.740 6.827 -2.326 1.00 83.88 210 GLY A C 1
ATOM 1411 O O . GLY A 1 210 ? -3.838 6.823 -1.482 1.00 83.88 210 GLY A O 1
ATOM 1412 N N . THR A 1 211 ? -5.775 5.989 -2.262 1.00 88.38 211 THR A N 1
ATOM 1413 C CA . THR A 1 211 ? -6.022 5.103 -1.114 1.00 88.38 211 THR A CA 1
ATOM 1414 C C . THR A 1 211 ? -4.839 4.173 -0.827 1.00 88.38 211 THR A C 1
ATOM 1416 O O . THR A 1 211 ? -4.481 3.992 0.336 1.00 88.38 211 THR A O 1
ATOM 1419 N N . CYS A 1 212 ? -4.175 3.646 -1.861 1.00 90.44 212 CYS A N 1
ATOM 1420 C CA . CYS A 1 212 ? -3.076 2.687 -1.707 1.00 90.44 212 CYS A CA 1
ATOM 1421 C C . CYS A 1 212 ? -1.708 3.334 -1.440 1.00 90.44 212 CYS A C 1
ATOM 1423 O O . CYS A 1 212 ? -0.727 2.625 -1.235 1.00 90.44 212 CYS A O 1
ATOM 1425 N N . GLN A 1 213 ? -1.638 4.669 -1.398 1.00 84.06 213 GLN A N 1
ATOM 1426 C CA . GLN A 1 213 ? -0.440 5.436 -1.018 1.00 84.06 213 GLN A CA 1
ATOM 1427 C C . GLN A 1 213 ? -0.467 5.874 0.453 1.00 84.06 213 GLN A C 1
ATOM 1429 O O . GLN A 1 213 ? 0.533 6.357 0.982 1.00 84.06 213 GLN A O 1
ATOM 1434 N N . SER A 1 214 ? -1.607 5.716 1.131 1.00 87.06 214 SER A N 1
ATOM 1435 C CA . SER A 1 214 ? -1.814 6.155 2.509 1.00 87.06 214 SER A CA 1
ATOM 1436 C C . SER A 1 214 ? -2.050 4.965 3.430 1.00 87.06 214 SER A C 1
ATOM 1438 O O . SER A 1 214 ? -3.012 4.215 3.252 1.00 87.06 214 SER A O 1
ATOM 1440 N N . PHE A 1 215 ? -1.222 4.829 4.473 1.00 86.88 215 PHE A N 1
ATOM 1441 C CA . PHE A 1 215 ? -1.447 3.828 5.522 1.00 86.88 215 PHE A CA 1
ATOM 1442 C C . PHE A 1 215 ? -2.823 3.995 6.164 1.00 86.88 215 PHE A C 1
ATOM 1444 O O . PHE A 1 215 ? -3.531 3.015 6.351 1.00 86.88 215 PHE A O 1
ATOM 1451 N N . VAL A 1 216 ? -3.236 5.232 6.444 1.00 91.62 216 VAL A N 1
ATOM 1452 C CA . VAL A 1 216 ? -4.534 5.515 7.071 1.00 91.62 216 VAL A CA 1
ATOM 1453 C C . VAL A 1 216 ? -5.679 5.083 6.158 1.00 91.62 216 VAL A C 1
ATOM 1455 O O . VAL A 1 216 ? -6.599 4.403 6.607 1.00 91.62 216 VAL A O 1
ATOM 1458 N N . ALA A 1 217 ? -5.613 5.426 4.869 1.00 91.88 217 ALA A N 1
ATOM 1459 C CA . ALA A 1 217 ? -6.666 5.077 3.919 1.00 91.88 217 ALA A CA 1
ATOM 1460 C C . ALA A 1 217 ? -6.710 3.565 3.643 1.00 91.88 217 ALA A C 1
ATOM 1462 O O . ALA A 1 217 ? -7.791 2.981 3.598 1.00 91.88 217 ALA A O 1
ATOM 1463 N N . THR A 1 218 ? -5.549 2.911 3.550 1.00 92.50 218 THR A N 1
ATOM 1464 C CA . THR A 1 218 ? -5.463 1.452 3.394 1.00 92.50 218 THR A CA 1
ATOM 1465 C C . THR A 1 218 ? -5.997 0.732 4.635 1.00 92.50 218 THR A C 1
ATOM 1467 O O . THR A 1 218 ? -6.787 -0.199 4.511 1.00 92.50 218 THR A O 1
ATOM 1470 N N . VAL A 1 219 ? -5.645 1.179 5.846 1.00 94.31 219 VAL A N 1
ATOM 1471 C CA . VAL A 1 219 ? -6.194 0.605 7.086 1.00 94.31 219 VAL A CA 1
ATOM 1472 C C . VAL A 1 219 ? -7.703 0.819 7.159 1.00 94.31 219 VAL A C 1
ATOM 1474 O O . VAL A 1 219 ? -8.421 -0.126 7.478 1.00 94.31 219 VAL A O 1
ATOM 1477 N N . ARG A 1 220 ? -8.215 1.998 6.780 1.00 94.75 220 ARG A N 1
ATOM 1478 C CA . ARG A 1 220 ? -9.665 2.224 6.682 1.00 94.75 220 ARG A CA 1
ATOM 1479 C C . ARG A 1 220 ? -10.318 1.243 5.703 1.00 94.75 220 ARG A C 1
ATOM 1481 O O . ARG A 1 220 ? -11.331 0.650 6.041 1.00 94.75 220 ARG A O 1
ATOM 1488 N N . LEU A 1 221 ? -9.719 1.002 4.538 1.00 93.25 221 LEU A N 1
ATOM 1489 C CA . LEU A 1 221 ? -10.257 0.095 3.515 1.00 93.25 221 LEU A CA 1
ATOM 1490 C C . LEU A 1 221 ? -10.348 -1.380 3.965 1.00 93.25 221 LEU A C 1
ATOM 1492 O O . LEU A 1 221 ? -11.225 -2.125 3.509 1.00 93.25 221 LEU A O 1
ATOM 1496 N N . PHE A 1 222 ? -9.428 -1.820 4.827 1.00 94.88 222 PHE A N 1
ATOM 1497 C CA . PHE A 1 222 ? -9.395 -3.188 5.357 1.00 94.88 222 PHE A CA 1
ATOM 1498 C C . PHE A 1 222 ? -10.186 -3.350 6.656 1.00 94.88 222 PHE A C 1
ATOM 1500 O O . PHE A 1 222 ? -10.787 -4.399 6.873 1.00 94.88 222 PHE A O 1
ATOM 1507 N N . CYS A 1 223 ? -10.149 -2.344 7.525 1.00 96.38 223 CYS A N 1
ATOM 1508 C CA . CYS A 1 223 ? -10.498 -2.502 8.933 1.00 96.38 223 CYS A CA 1
ATOM 1509 C C . CYS A 1 223 ? -11.412 -1.403 9.485 1.00 96.38 223 CYS A C 1
ATOM 1511 O O . CYS A 1 223 ? -11.873 -1.496 10.618 1.00 96.38 223 CYS A O 1
ATOM 1513 N N . GLY A 1 224 ? -11.644 -0.334 8.727 1.00 91.19 224 GLY A N 1
ATOM 1514 C CA . GLY A 1 224 ? -12.476 0.787 9.143 1.00 91.19 224 GLY A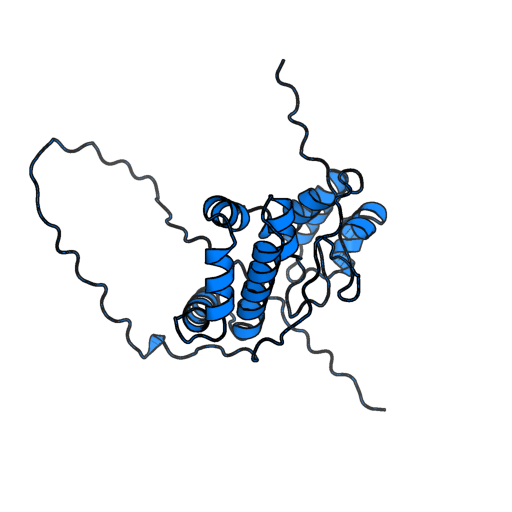 CA 1
ATOM 1515 C C . GLY A 1 224 ? -13.814 0.805 8.423 1.00 91.19 224 GLY A C 1
ATOM 1516 O O . GLY A 1 224 ? -13.999 0.201 7.362 1.00 91.19 224 GLY A O 1
ATOM 1517 N N . ARG A 1 225 ? -14.762 1.547 8.992 1.00 80.19 225 ARG A N 1
ATOM 1518 C CA . ARG A 1 225 ? -16.001 1.846 8.283 1.00 80.19 225 ARG A CA 1
ATOM 1519 C C . ARG A 1 225 ? -15.689 2.855 7.177 1.00 80.19 225 ARG A C 1
ATOM 1521 O O . ARG A 1 225 ? -14.816 3.708 7.359 1.00 80.19 225 ARG A O 1
ATOM 1528 N N . PRO A 1 226 ? -16.406 2.807 6.043 1.00 68.25 226 PRO A N 1
ATOM 1529 C CA . PRO A 1 226 ? -16.520 3.990 5.206 1.00 68.25 226 PRO A CA 1
ATOM 1530 C C . PRO A 1 226 ? -16.959 5.146 6.106 1.00 68.25 226 PRO A C 1
ATOM 1532 O O . PRO A 1 226 ? -17.772 4.927 7.010 1.00 68.25 226 PRO A O 1
ATOM 1535 N N . ALA A 1 227 ? -16.430 6.350 5.884 1.00 59.06 227 ALA A N 1
ATOM 1536 C CA . ALA A 1 227 ? -17.021 7.526 6.502 1.00 59.06 227 ALA A CA 1
ATOM 1537 C C . ALA A 1 227 ? -18.484 7.533 6.052 1.00 59.06 227 ALA A C 1
ATOM 1539 O O . ALA A 1 227 ? -18.759 7.694 4.868 1.00 59.06 227 ALA A O 1
ATOM 1540 N N . SER A 1 228 ? -19.407 7.208 6.955 1.00 51.72 228 SER A N 1
ATOM 1541 C CA . SER A 1 228 ? -20.828 7.292 6.654 1.00 51.72 228 SER A CA 1
ATOM 1542 C C . SER A 1 228 ? -21.082 8.731 6.243 1.00 51.72 228 SER A C 1
ATOM 1544 O O . SER A 1 228 ? -20.780 9.628 7.033 1.00 51.72 228 SER A O 1
ATOM 1546 N N . ASP A 1 229 ? -21.578 8.935 5.022 1.00 41.38 229 ASP A N 1
ATOM 1547 C CA . ASP A 1 229 ? -22.063 10.232 4.576 1.00 41.38 229 ASP A CA 1
ATOM 1548 C C . ASP A 1 229 ? -23.019 10.736 5.655 1.00 41.38 229 ASP A C 1
ATOM 1550 O O . ASP A 1 229 ? -24.084 10.163 5.908 1.00 41.38 229 ASP A O 1
ATOM 1554 N N . ALA A 1 230 ? -22.573 11.743 6.397 1.00 39.53 230 ALA A N 1
ATOM 1555 C CA . ALA A 1 230 ? -23.394 12.384 7.393 1.00 39.53 230 ALA A CA 1
ATOM 1556 C C . ALA A 1 230 ? -24.501 13.125 6.639 1.00 39.53 230 ALA A C 1
ATOM 1558 O O . ALA A 1 230 ? -24.246 14.183 6.081 1.00 39.53 230 ALA A O 1
ATOM 1559 N N . GLY A 1 231 ? -25.695 12.529 6.616 1.00 43.88 231 GLY A N 1
ATOM 1560 C CA . GLY A 1 231 ? -26.983 13.193 6.416 1.00 43.88 231 GLY A CA 1
ATOM 1561 C C . GLY A 1 231 ? -27.121 14.049 5.157 1.00 43.88 231 GLY A C 1
ATOM 1562 O O . GLY A 1 231 ? -26.794 15.232 5.162 1.00 43.88 231 GLY A O 1
ATOM 1563 N N . GLY A 1 232 ? -27.731 13.480 4.123 1.00 32.81 232 GLY A N 1
ATOM 1564 C CA . GLY A 1 232 ? -28.529 14.250 3.174 1.00 32.81 232 GLY A CA 1
ATOM 1565 C C . GLY A 1 232 ? -29.978 13.809 3.321 1.00 32.81 232 GLY A C 1
ATOM 1566 O O . GLY A 1 232 ? -30.319 12.733 2.834 1.00 32.81 232 GLY A O 1
ATOM 1567 N N . ASP A 1 233 ? -30.763 14.596 4.058 1.00 35.97 233 ASP A N 1
ATOM 1568 C CA . ASP A 1 233 ? -32.230 14.566 4.001 1.00 35.97 233 ASP A CA 1
ATOM 1569 C C . ASP A 1 233 ? -32.732 14.848 2.572 1.00 35.97 233 ASP A C 1
ATOM 1571 O O . ASP A 1 233 ? -32.098 15.677 1.871 1.00 35.97 233 ASP A O 1
#